Protein AF-0000000072196851 (afdb_homodimer)

Solvent-accessible surface area (backbone atoms only — not comparable to full-atom values): 18616 Å² total; per-residue (Å²): 142,87,84,80,81,80,80,83,77,75,79,61,78,60,56,82,57,86,82,54,47,74,48,46,49,22,52,50,46,26,54,49,23,49,48,42,28,51,41,23,49,40,49,24,48,33,30,44,31,35,67,38,74,42,68,82,49,49,55,65,38,51,53,49,55,52,54,32,42,50,88,73,43,68,34,36,67,69,56,53,28,57,75,58,59,47,88,60,58,66,62,52,49,48,38,52,51,51,35,37,75,69,47,28,30,44,74,44,78,59,90,96,43,56,34,27,34,54,30,73,58,25,48,51,35,55,51,45,32,49,52,51,45,42,68,56,43,44,49,55,47,50,73,71,62,45,45,68,58,32,44,52,47,20,52,48,32,50,54,50,26,50,53,32,47,51,31,28,55,56,44,65,73,103,143,88,86,80,82,78,79,82,80,73,76,83,83,64,85,43,87,88,78,54,50,73,50,48,41,24,51,49,46,26,54,49,25,48,48,41,26,51,42,23,48,40,48,25,48,34,31,44,31,34,67,38,75,42,68,84,49,48,53,66,39,51,53,48,54,51,55,30,43,49,76,74,44,69,34,35,67,67,55,54,27,58,75,59,58,46,86,58,60,68,62,51,49,50,38,52,51,52,33,37,74,70,46,28,30,46,75,44,80,58,89,95,42,54,32,27,33,53,32,73,58,24,48,51,36,55,50,44,33,50,53,51,44,42,67,56,42,43,50,54,49,50,73,72,62,46,46,69,60,31,44,52,47,20,53,50,32,49,54,48,24,50,54,32,46,51,30,28,55,54,44,64,72,103

Foldseek 3Di:
DDPPPDDPDPPCVVPVPDPCPPVNVVVVVVVVVVVVVVVVVQVVQLVLLVVLPHNPAGSLLSLQLVQCPPPQDWDFLVRSCVVVVHPDSVVSVVSVVVCVVVQQKDWDDDPPTITIGGDPNVVSSVVSSVVSCCVPPVVVVVVVPCVVVVVVVVVVVVVVVVVVVVVVVVVVVD/DDPPCPDDPPPDQDPPPPPCPPVNRVVSVVVVVVVVVVVVVQVVQLVLLVVLPHNPAGSLLSLQLVQCPPPQDWDFLVRSCVVVVHPDSVVSVVSVVVCVVVQQKDWDDDPPTITIGGDPVVVSSVVSSVVSCCVPPVVVVVVVPCVVVVVVVVVVVVVVVVVVVVVVVVVVVD

Sequence (348 aa):
MSDNNENKHRMPIVSSSHLASKEGTSLSEFEYALTMMNNAFHRWMQSCSTTSGMPELSPLDIMVVHNIYHRNRPKRISDVAFTLNIDDLHTVSYSVRKLVKLKLVDGTRQGKDTFYNVTEIGEKFCNEYKEVREQVLVDVIKRVGMDEQLSDIATMMRTLSGFYDQASRAVRSLMSDNNENKHRMPIVSSSHLASKEGTSLSEFEYALTMMNNAFHRWMQSCSTTSGMPELSPLDIMVVHNIYHRNRPKRISDVAFTLNIDDLHTVSYSVRKLVKLKLVDGTRQGKDTFYNVTEIGEKFCNEYKEVREQVLVDVIKRVGMDEQLSDIATMMRTLSGFYDQASRAVRSL

Secondary structure (DSSP, 8-state):
------------S--S-SSS-HHHHHHHHHHHHHHHHHHHHHHHHHHHHHHTT-TT--HHHHHHHHHHHGGG--B-HHHHHHHTT---HHHHHHHHHHHHHTTSEEEEEETTEEEEEE-HHHHHHHHHHHHHHIIIIIHHHHHHT-HHHHHHHHHHHHHHHHHHHHHHHHHHT-/------------S---TTSS-HHHHHHHHHHHHHHHHHHHHHHHHHHHHHHTT-TT--HHHHHHHHHHHGGG--B-HHHHHHHTT---HHHHHHHHHHHHHTTSEEEEEETTEEEEEE-HHHHHHHHHHHHHHIIIIIHHHHHHT-HHHHHHHHHHHHHHHHHHHHHHHHHHT-

Nearest PDB structures (foldseek):
  3fm5-assembly3_B  TM=7.116E-01  e=1.750E-04  Rhodococcus jostii RHA1
  3m8e-assembly1_A  TM=8.774E-01  e=3.171E-03  Bacillus thuringiensis serovar israelensis
  2l01-assembly1_B  TM=7.638E-01  e=1.186E-01  Phocaeicola vulgatus ATCC 8482
  7zs9-assembly1_2  TM=7.047E-01  e=1.051E-01  Saccharomyces cerevisiae
  5oqj-assembly1_2  TM=4.996E-01  e=9.892E-02  Saccharomyces cerevisiae S288C

Radius of gyration: 22.03 Å; Cα contacts (8 Å, |Δi|>4): 434; chains: 2; bounding box: 63×61×65 Å

InterPro domains:
  IPR000835 MarR-type HTH domain [PF13463] (57-122)
  IPR014601 Transcriptional regulator with MarR-type HTH domain [PIRSF036158] (3-173)
  IPR036388 Winged helix-like DNA-binding domain superfamily [G3DSA:1.10.10.10] (8-170)
  IPR036390 Winged helix DNA-binding domain superfamily [SSF46785] (29-160)

pLDDT: mean 86.44, std 21.51, range [22.92, 98.75]

Structure (mmCIF, N/CA/C/O backbone):
data_AF-0000000072196851-model_v1
#
loop_
_entity.id
_entity.type
_entity.pdbx_description
1 polymer 'Transcriptional regulator'
#
loop_
_atom_site.group_PDB
_atom_site.id
_atom_site.type_symbol
_atom_site.label_atom_id
_atom_site.label_alt_id
_atom_site.label_comp_id
_atom_site.label_asym_id
_atom_site.label_entity_id
_atom_site.label_seq_id
_atom_site.pdbx_PDB_ins_code
_atom_site.Cartn_x
_atom_site.Cartn_y
_atom_site.Cartn_z
_atom_site.occupancy
_atom_site.B_iso_or_equiv
_atom_site.auth_seq_id
_atom_site.auth_comp_id
_atom_site.auth_asym_id
_atom_site.auth_atom_id
_atom_site.pdbx_PDB_model_num
ATOM 1 N N . MET A 1 1 ? 12.047 32.062 -40.5 1 27.02 1 MET A N 1
ATOM 2 C CA . MET A 1 1 ? 10.766 31.688 -39.906 1 27.02 1 MET A CA 1
ATOM 3 C C . MET A 1 1 ? 10.961 30.828 -38.656 1 27.02 1 MET A C 1
ATOM 5 O O . MET A 1 1 ? 11.516 29.719 -38.75 1 27.02 1 MET A O 1
ATOM 9 N N . SER A 1 2 ? 11.031 31.406 -37.25 1 29.94 2 SER A N 1
ATOM 10 C CA . SER A 1 2 ? 11.664 31.281 -35.938 1 29.94 2 SER A CA 1
ATOM 11 C C . SER A 1 2 ? 10.859 30.359 -35.031 1 29.94 2 SER A C 1
ATOM 13 O O . SER A 1 2 ? 9.742 30.703 -34.625 1 29.94 2 SER A O 1
ATOM 15 N N . ASP A 1 3 ? 10.75 28.984 -35.219 1 29.19 3 ASP A N 1
ATOM 16 C CA . ASP A 1 3 ? 9.922 27.953 -34.562 1 29.19 3 ASP A CA 1
ATOM 17 C C . ASP A 1 3 ? 10.125 27.938 -33.062 1 29.19 3 ASP A C 1
ATOM 19 O O . ASP A 1 3 ? 11.227 27.703 -32.562 1 29.19 3 ASP A O 1
ATOM 23 N N . ASN A 1 4 ? 9.164 28.578 -32.156 1 25.08 4 ASN A N 1
ATOM 24 C CA . ASN A 1 4 ? 8.945 28.922 -30.75 1 25.08 4 ASN A CA 1
ATOM 25 C C . ASN A 1 4 ? 8.633 27.672 -29.922 1 25.08 4 ASN A C 1
ATOM 27 O O . ASN A 1 4 ? 7.516 27.156 -29.984 1 25.08 4 ASN A O 1
ATOM 31 N N . ASN A 1 5 ? 9.516 26.672 -29.797 1 27.91 5 ASN A N 1
ATOM 32 C CA . ASN A 1 5 ? 9.367 25.422 -29.062 1 27.91 5 ASN A CA 1
ATOM 33 C C . ASN A 1 5 ? 8.945 25.672 -27.609 1 27.91 5 ASN A C 1
ATOM 35 O O . ASN A 1 5 ? 9.719 26.219 -26.828 1 27.91 5 ASN A O 1
ATOM 39 N N . GLU A 1 6 ? 7.598 25.766 -27.266 1 23.94 6 GLU A N 1
ATOM 40 C CA . GLU A 1 6 ? 6.867 25.984 -26.031 1 23.94 6 GLU A CA 1
ATOM 41 C C . GLU A 1 6 ? 7.312 25 -24.953 1 23.94 6 GLU A C 1
ATOM 43 O O . GLU A 1 6 ? 7.523 23.812 -25.234 1 23.94 6 GLU A O 1
ATOM 48 N N . ASN A 1 7 ? 7.848 25.516 -23.844 1 23.67 7 ASN A N 1
ATOM 49 C CA . ASN A 1 7 ? 8.273 25.188 -22.484 1 23.67 7 ASN A CA 1
ATOM 50 C C . ASN A 1 7 ? 7.195 24.422 -21.719 1 23.67 7 ASN A C 1
ATOM 52 O O . ASN A 1 7 ? 6.152 24.984 -21.391 1 23.67 7 ASN A O 1
ATOM 56 N N . LYS A 1 8 ? 6.969 23.078 -22.125 1 27.09 8 LYS A N 1
ATOM 57 C CA . LYS A 1 8 ? 6.109 22.109 -21.453 1 27.09 8 LYS A CA 1
ATOM 58 C C . LYS A 1 8 ? 6.195 22.266 -19.938 1 27.09 8 LYS A C 1
ATOM 60 O O . LYS A 1 8 ? 7.258 22.062 -19.344 1 27.09 8 LYS A O 1
ATOM 65 N N . HIS A 1 9 ? 5.363 23.109 -19.281 1 22.92 9 HIS A N 1
ATOM 66 C CA . HIS A 1 9 ? 5.086 23.484 -17.906 1 22.92 9 HIS A CA 1
ATOM 67 C C . HIS A 1 9 ? 4.918 22.266 -17.016 1 22.92 9 HIS A C 1
ATOM 69 O O . HIS A 1 9 ? 4.199 21.328 -17.375 1 22.92 9 HIS A O 1
ATOM 75 N N . ARG A 1 10 ? 5.898 21.859 -16.219 1 28.14 10 ARG A N 1
ATOM 76 C CA . ARG A 1 10 ? 6.176 21.047 -15.039 1 28.14 10 ARG A CA 1
ATOM 77 C C . ARG A 1 10 ? 5.047 21.172 -14.016 1 28.14 10 ARG A C 1
ATOM 79 O O . ARG A 1 10 ? 4.781 22.25 -13.5 1 28.14 10 ARG A O 1
ATOM 86 N N . MET A 1 11 ? 3.965 20.578 -14.297 1 26.23 11 MET A N 1
ATOM 87 C CA . MET A 1 11 ? 2.889 20.719 -13.32 1 26.23 11 MET A CA 1
ATOM 88 C C . MET A 1 11 ? 3.363 20.328 -11.922 1 26.23 11 MET A C 1
ATOM 90 O O . MET A 1 11 ? 3.775 19.203 -11.695 1 26.23 11 MET A O 1
ATOM 94 N N . PRO A 1 12 ? 3.945 21.344 -11.125 1 29.34 12 PRO A N 1
ATOM 95 C CA . PRO A 1 12 ? 4.34 21.188 -9.719 1 29.34 12 PRO A CA 1
ATOM 96 C C . PRO A 1 12 ? 3.195 20.703 -8.836 1 29.34 12 PRO A C 1
ATOM 98 O O . PRO A 1 12 ? 2.156 21.359 -8.742 1 29.34 12 PRO A O 1
ATOM 101 N N . ILE A 1 13 ? 2.684 19.656 -9.023 1 29.58 13 ILE A N 1
ATOM 102 C CA . ILE A 1 13 ? 1.575 19.422 -8.102 1 29.58 13 ILE A CA 1
ATOM 103 C C . ILE A 1 13 ? 1.988 19.812 -6.688 1 29.58 13 ILE A C 1
ATOM 105 O O . ILE A 1 13 ? 1.211 19.656 -5.742 1 29.58 13 ILE A O 1
ATOM 109 N N . VAL A 1 14 ? 3.336 19.984 -6.438 1 33.56 14 VAL A N 1
ATOM 110 C CA . VAL A 1 14 ? 3.576 20.359 -5.051 1 33.56 14 VAL A CA 1
ATOM 111 C C . VAL A 1 14 ? 2.861 21.688 -4.742 1 33.56 14 VAL A C 1
ATOM 113 O O . VAL A 1 14 ? 3.506 22.703 -4.52 1 33.56 14 VAL A O 1
ATOM 116 N N . SER A 1 15 ? 1.851 22.219 -5.383 1 29.23 15 SER A N 1
ATOM 117 C CA . SER A 1 15 ? 1.903 23.672 -5.438 1 29.23 15 SER A CA 1
ATOM 118 C C . SER A 1 15 ? 2.012 24.281 -4.043 1 29.23 15 SER A C 1
ATOM 120 O O . SER A 1 15 ? 1.902 25.5 -3.875 1 29.23 15 SER A O 1
ATOM 122 N N . SER A 1 16 ? 1.328 23.859 -2.998 1 30.77 16 SER A N 1
ATOM 123 C CA . SER A 1 16 ? 1.693 24.703 -1.868 1 30.77 16 SER A CA 1
ATOM 124 C C . SER A 1 16 ? 3.203 24.734 -1.659 1 30.77 16 SER A C 1
ATOM 126 O O . SER A 1 16 ? 3.799 23.719 -1.29 1 30.77 16 SER A O 1
ATOM 128 N N . SER A 1 17 ? 4.23 25.297 -2.406 1 33.44 17 SER A N 1
ATOM 129 C CA . SER A 1 17 ? 5.586 25.688 -2.791 1 33.44 17 SER A CA 1
ATOM 130 C C . SER A 1 17 ? 6.441 26 -1.565 1 33.44 17 SER A C 1
ATOM 132 O O . SER A 1 17 ? 7.617 25.625 -1.514 1 33.44 17 SER A O 1
ATOM 134 N N . HIS A 1 18 ? 6.32 27.25 -1.003 1 35 18 HIS A N 1
ATOM 135 C CA . HIS A 1 18 ? 7.391 28.062 -0.424 1 35 18 HIS A CA 1
ATOM 136 C C . HIS A 1 18 ? 8.047 27.344 0.754 1 35 18 HIS A C 1
ATOM 138 O O . HIS A 1 18 ? 9.25 27.484 0.977 1 35 18 HIS A O 1
ATOM 144 N N . LEU A 1 19 ? 7.309 27.078 1.847 1 36.81 19 LEU A N 1
ATOM 145 C CA . LEU A 1 19 ? 7.844 26.75 3.16 1 36.81 19 LEU A CA 1
ATOM 146 C C . LEU A 1 19 ? 8.117 25.25 3.268 1 36.81 19 LEU A C 1
ATOM 148 O O . LEU A 1 19 ? 8.516 24.75 4.328 1 36.81 19 LEU A O 1
ATOM 152 N N . ALA A 1 20 ? 7.566 24.484 2.281 1 46.66 20 ALA A N 1
ATOM 153 C CA . ALA A 1 20 ? 7.957 23.094 2.518 1 46.66 20 ALA A CA 1
ATOM 154 C C . ALA A 1 20 ? 9.453 22.906 2.301 1 46.66 20 ALA A C 1
ATOM 156 O O . ALA A 1 20 ? 9.984 23.266 1.246 1 46.66 20 ALA A O 1
ATOM 157 N N . SER A 1 21 ? 10.164 22.75 3.346 1 55.59 21 SER A N 1
ATOM 158 C CA . SER A 1 21 ? 11.586 22.438 3.252 1 55.59 21 SER A CA 1
ATOM 159 C C . SER A 1 21 ? 11.852 21.406 2.162 1 55.59 21 SER A C 1
ATOM 161 O O . SER A 1 21 ? 10.961 20.625 1.805 1 55.59 21 SER A O 1
ATOM 163 N N . LYS A 1 22 ? 12.867 21.672 1.198 1 58.59 22 LYS A N 1
ATOM 164 C CA . LYS A 1 22 ? 13.352 20.719 0.196 1 58.59 22 LYS A CA 1
ATOM 165 C C . LYS A 1 22 ? 13.156 19.281 0.66 1 58.59 22 LYS A C 1
ATOM 167 O O . LYS A 1 22 ? 12.75 18.422 -0.124 1 58.59 22 LYS A O 1
ATOM 172 N N . GLU A 1 23 ? 13.359 19.141 1.935 1 58.56 23 GLU A N 1
ATOM 173 C CA . GLU A 1 23 ? 13.273 17.797 2.504 1 58.56 23 GLU A CA 1
ATOM 174 C C . GLU A 1 23 ? 11.82 17.344 2.604 1 58.56 23 GLU A C 1
ATOM 176 O O . GLU A 1 23 ? 11.516 16.172 2.346 1 58.56 23 GLU A O 1
ATOM 181 N N . GLY A 1 24 ? 11.039 18.281 2.857 1 71.56 24 GLY A N 1
ATOM 182 C CA . GLY A 1 24 ? 9.617 17.984 2.863 1 71.56 24 GLY A CA 1
ATOM 183 C C . GLY A 1 24 ? 9.086 17.594 1.498 1 71.56 24 GLY A C 1
ATOM 184 O O . GLY A 1 24 ? 8.258 16.688 1.388 1 71.56 24 GLY A O 1
ATOM 185 N N . THR A 1 25 ? 9.812 18.062 0.566 1 80.38 25 THR A N 1
ATOM 186 C CA . THR A 1 25 ? 9.359 17.828 -0.8 1 80.38 25 THR A CA 1
ATOM 187 C C . THR A 1 25 ? 9.773 16.422 -1.27 1 80.38 25 THR A C 1
ATOM 189 O O . THR A 1 25 ? 8.961 15.695 -1.84 1 80.38 25 THR A O 1
ATOM 192 N N . SER A 1 26 ? 11.031 16.016 -0.914 1 90.5 26 SER A N 1
ATOM 193 C CA . SER A 1 26 ? 11.508 14.711 -1.346 1 90.5 26 SER A CA 1
ATOM 194 C C . SER A 1 26 ? 10.742 13.586 -0.648 1 90.5 26 SER A C 1
ATOM 196 O O . SER A 1 26 ? 10.445 12.555 -1.259 1 90.5 26 SER A O 1
ATOM 198 N N . LEU A 1 27 ? 10.406 13.828 0.606 1 93.5 27 LEU A N 1
ATOM 199 C CA . LEU A 1 27 ? 9.656 12.836 1.355 1 93.5 27 LEU A CA 1
ATOM 200 C C . LEU A 1 27 ? 8.234 12.695 0.807 1 93.5 27 LEU A C 1
ATOM 202 O O . LEU A 1 27 ? 7.727 11.586 0.665 1 93.5 27 LEU A O 1
ATOM 206 N N . SER A 1 28 ? 7.648 13.812 0.454 1 92.69 28 SER A N 1
ATOM 207 C CA . SER A 1 28 ? 6.312 13.781 -0.136 1 92.69 28 SER A CA 1
ATOM 208 C C . SER A 1 28 ? 6.32 13.078 -1.486 1 92.69 28 SER A C 1
ATOM 210 O O . SER A 1 28 ? 5.391 12.328 -1.806 1 92.69 28 SER A O 1
ATOM 212 N N . GLU A 1 29 ? 7.332 13.32 -2.24 1 92.81 29 GLU A N 1
ATOM 213 C CA . GLU A 1 29 ? 7.477 12.641 -3.525 1 92.81 29 GLU A CA 1
ATOM 214 C C . GLU A 1 29 ? 7.602 11.133 -3.342 1 92.81 29 GLU A C 1
ATOM 216 O O . GLU A 1 29 ? 7.008 10.359 -4.094 1 92.81 29 GLU A O 1
ATOM 221 N N . PHE A 1 30 ? 8.352 10.766 -2.41 1 95.81 30 PHE A N 1
ATOM 222 C CA . PHE A 1 30 ? 8.523 9.359 -2.088 1 95.81 30 PHE A CA 1
ATOM 223 C C . PHE A 1 30 ? 7.199 8.727 -1.673 1 95.81 30 PHE A C 1
ATOM 225 O O . PHE A 1 30 ? 6.84 7.648 -2.15 1 95.81 30 PHE A O 1
ATOM 232 N N . GLU A 1 31 ? 6.469 9.43 -0.787 1 96.19 31 GLU A N 1
ATOM 233 C CA . GLU A 1 31 ? 5.199 8.914 -0.291 1 96.19 31 GLU A CA 1
ATOM 234 C C . GLU A 1 31 ? 4.18 8.781 -1.418 1 96.19 31 GLU A C 1
ATOM 236 O O . GLU A 1 31 ? 3.41 7.82 -1.457 1 96.19 31 GLU A O 1
ATOM 241 N N . TYR A 1 32 ? 4.254 9.68 -2.297 1 93.44 32 TYR A N 1
ATOM 242 C CA . TYR A 1 32 ? 3.371 9.617 -3.457 1 93.44 32 TYR A CA 1
ATOM 243 C C . TYR A 1 32 ? 3.729 8.438 -4.355 1 93.44 32 TYR A C 1
ATOM 245 O O . TYR A 1 32 ? 2.852 7.676 -4.762 1 93.44 32 TYR A O 1
ATOM 253 N N . ALA A 1 33 ? 4.988 8.312 -4.66 1 95.44 33 ALA A N 1
ATOM 254 C CA . ALA A 1 33 ? 5.457 7.203 -5.484 1 95.44 33 ALA A CA 1
ATOM 255 C C . ALA A 1 33 ? 5.137 5.863 -4.828 1 95.44 33 ALA A C 1
ATOM 257 O O . ALA A 1 33 ? 4.793 4.895 -5.512 1 95.44 33 ALA A O 1
ATOM 258 N N . LEU A 1 34 ? 5.258 5.828 -3.51 1 96.94 34 LEU A N 1
ATOM 259 C CA . LEU A 1 34 ? 4.934 4.625 -2.746 1 96.94 34 LEU A CA 1
ATOM 260 C C . LEU A 1 34 ? 3.477 4.227 -2.957 1 96.94 34 LEU A C 1
ATOM 262 O O . LEU A 1 34 ? 3.18 3.055 -3.203 1 96.94 34 LEU A O 1
ATOM 266 N N . THR A 1 35 ? 2.623 5.164 -2.908 1 95.19 35 THR A N 1
ATOM 267 C CA . THR A 1 35 ? 1.195 4.918 -3.078 1 95.19 35 THR A CA 1
ATOM 268 C C . THR A 1 35 ? 0.898 4.422 -4.492 1 95.19 35 THR A C 1
ATOM 270 O O . THR A 1 35 ? 0.171 3.443 -4.672 1 95.19 35 THR A O 1
ATOM 273 N N . MET A 1 36 ? 1.481 5.105 -5.445 1 93.94 36 MET A N 1
ATOM 274 C CA . MET A 1 36 ? 1.268 4.723 -6.836 1 93.94 36 MET A CA 1
ATOM 275 C C . MET A 1 36 ? 1.792 3.316 -7.102 1 93.94 36 MET A C 1
ATOM 277 O O . MET A 1 36 ? 1.125 2.514 -7.758 1 93.94 36 MET A O 1
ATOM 281 N N . MET A 1 37 ? 2.959 3.076 -6.645 1 96.56 37 MET A N 1
ATOM 282 C CA . MET A 1 37 ? 3.582 1.769 -6.824 1 96.56 37 MET A CA 1
ATOM 283 C C . MET A 1 37 ? 2.76 0.676 -6.152 1 96.56 37 MET A C 1
ATOM 285 O O . MET A 1 37 ? 2.559 -0.397 -6.723 1 96.56 37 MET A O 1
ATOM 289 N N . ASN A 1 38 ? 2.363 0.96 -4.934 1 96.56 38 ASN A N 1
ATOM 290 C CA . ASN A 1 38 ? 1.549 -0.01 -4.207 1 96.56 38 ASN A CA 1
ATOM 291 C C . ASN A 1 38 ? 0.248 -0.312 -4.945 1 96.56 38 ASN A C 1
ATOM 293 O O . ASN A 1 38 ? -0.178 -1.467 -5.016 1 96.56 38 ASN A O 1
ATOM 297 N N . ASN A 1 39 ? -0.408 0.723 -5.461 1 93.94 39 ASN A N 1
ATOM 298 C CA . ASN A 1 39 ? -1.644 0.524 -6.215 1 93.94 39 ASN A CA 1
ATOM 299 C C . ASN A 1 39 ? -1.405 -0.299 -7.477 1 93.94 39 ASN A C 1
ATOM 301 O O . ASN A 1 39 ? -2.197 -1.186 -7.801 1 93.94 39 ASN A O 1
ATOM 305 N N . ALA A 1 40 ? -0.351 -0.01 -8.203 1 95.44 40 ALA A N 1
ATOM 306 C CA . ALA A 1 40 ? -0 -0.788 -9.383 1 95.44 40 ALA A CA 1
ATOM 307 C C . ALA A 1 40 ? 0.281 -2.244 -9.023 1 95.44 40 ALA A C 1
ATOM 309 O O . ALA A 1 40 ? -0.147 -3.16 -9.727 1 95.44 40 ALA A O 1
ATOM 310 N N . PHE A 1 41 ? 1 -2.48 -7.934 1 97.12 41 PHE A N 1
ATOM 311 C CA . PHE A 1 41 ? 1.324 -3.818 -7.449 1 97.12 41 PHE A CA 1
ATOM 312 C C . PHE A 1 41 ? 0.057 -4.594 -7.109 1 97.12 41 PHE A C 1
ATOM 314 O O . PHE A 1 41 ? -0.078 -5.762 -7.473 1 97.12 41 PHE A O 1
ATOM 321 N N . HIS A 1 42 ? -0.88 -3.943 -6.492 1 96.5 42 HIS A N 1
ATOM 322 C CA . HIS A 1 42 ? -2.135 -4.586 -6.117 1 96.5 42 HIS A CA 1
ATOM 323 C C . HIS A 1 42 ? -2.961 -4.941 -7.348 1 96.5 42 HIS A C 1
ATOM 325 O O . HIS A 1 42 ? -3.543 -6.027 -7.418 1 96.5 42 HIS A O 1
ATOM 331 N N . ARG A 1 43 ? -2.963 -4.051 -8.328 1 94.31 43 ARG A N 1
ATOM 332 C CA . ARG A 1 43 ? -3.652 -4.348 -9.578 1 94.31 43 ARG A CA 1
ATOM 333 C C . ARG A 1 43 ? -3.027 -5.555 -10.273 1 94.31 43 ARG A C 1
ATOM 335 O O . ARG A 1 43 ? -3.74 -6.426 -10.773 1 94.31 43 ARG A O 1
ATOM 342 N N . TRP A 1 44 ? -1.735 -5.547 -10.25 1 96.75 44 TRP A N 1
ATOM 343 C CA . TRP A 1 44 ? -1.019 -6.676 -10.836 1 96.75 44 TRP A CA 1
ATOM 344 C C . TRP A 1 44 ? -1.383 -7.98 -10.133 1 96.75 44 TRP A C 1
ATOM 346 O O . TRP A 1 44 ? -1.705 -8.977 -10.789 1 96.75 44 TRP A O 1
ATOM 356 N N . MET A 1 45 ? -1.377 -7.938 -8.82 1 97.56 45 MET A N 1
ATOM 357 C CA . MET A 1 45 ? -1.674 -9.148 -8.055 1 97.56 45 MET A CA 1
ATOM 358 C C . MET A 1 45 ? -3.062 -9.68 -8.391 1 97.56 45 MET A C 1
ATOM 360 O O . MET A 1 45 ? -3.246 -10.883 -8.562 1 97.56 45 MET A O 1
ATOM 364 N N . GLN A 1 46 ? -3.951 -8.797 -8.484 1 96.5 46 GLN A N 1
ATOM 365 C CA . GLN A 1 46 ? -5.32 -9.211 -8.773 1 96.5 46 GLN A CA 1
ATOM 366 C C . GLN A 1 46 ? -5.449 -9.75 -10.195 1 96.5 46 GLN A C 1
ATOM 368 O O . GLN A 1 46 ? -6.121 -10.758 -10.422 1 96.5 46 GLN A O 1
ATOM 373 N N . SER A 1 47 ? -4.82 -9.102 -11.141 1 97 47 SER A N 1
ATOM 374 C CA . SER A 1 47 ? -4.84 -9.578 -12.516 1 97 47 SER A CA 1
ATOM 375 C C . SER A 1 47 ? -4.191 -10.953 -12.633 1 97 47 SER A C 1
ATOM 377 O O . SER A 1 47 ? -4.707 -11.828 -13.336 1 97 47 SER A O 1
ATOM 379 N N . CYS A 1 48 ? -3.088 -11.148 -11.953 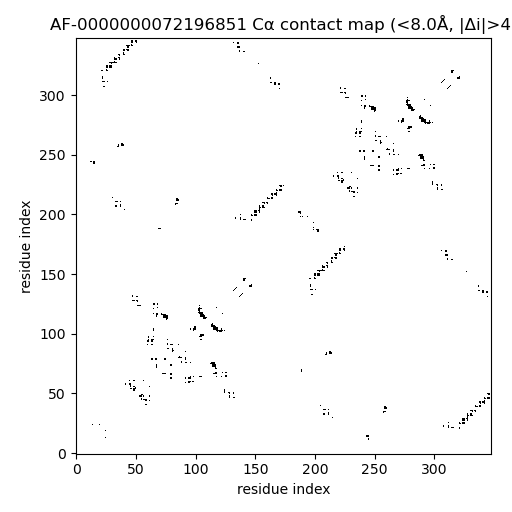1 97.5 48 CYS A N 1
ATOM 380 C CA . CYS A 1 48 ? -2.396 -12.43 -11.938 1 97.5 48 CYS A CA 1
ATOM 381 C C . CYS A 1 48 ? -3.258 -13.508 -11.289 1 97.5 48 CYS A C 1
ATOM 383 O O . CYS A 1 48 ? -3.324 -14.633 -11.781 1 97.5 48 CYS A O 1
ATOM 385 N N . SER A 1 49 ? -3.936 -13.156 -10.211 1 97.88 49 SER A N 1
ATOM 386 C CA . SER A 1 49 ? -4.828 -14.086 -9.523 1 97.88 49 SER A CA 1
ATOM 387 C C . SER A 1 49 ? -5.98 -14.516 -10.43 1 97.88 49 SER A C 1
ATOM 389 O O . SER A 1 49 ? -6.316 -15.695 -10.492 1 97.88 49 SER A O 1
ATOM 391 N N . THR A 1 50 ? -6.547 -13.57 -11.117 1 97.06 50 THR A N 1
ATOM 392 C CA . THR A 1 50 ? -7.641 -13.859 -12.039 1 97.06 50 THR A CA 1
ATOM 393 C C . THR A 1 50 ? -7.191 -14.828 -13.125 1 97.06 50 THR A C 1
ATOM 395 O O . THR A 1 50 ? -7.875 -15.812 -13.414 1 97.06 50 THR A O 1
ATOM 398 N N . THR A 1 51 ? -6.066 -14.578 -13.664 1 96.94 51 THR A N 1
ATOM 399 C CA . THR A 1 51 ? -5.523 -15.422 -14.727 1 96.94 51 THR A CA 1
ATOM 400 C C . THR A 1 51 ? -5.188 -16.812 -14.188 1 96.94 51 THR A C 1
ATOM 402 O O . THR A 1 51 ? -5.238 -17.797 -14.93 1 96.94 51 THR A O 1
ATOM 405 N N . SER A 1 52 ? -4.895 -16.875 -12.891 1 97.06 52 SER A N 1
ATOM 406 C CA . SER A 1 52 ? -4.535 -18.141 -12.258 1 97.06 52 SER A CA 1
ATOM 407 C C . SER A 1 52 ? -5.766 -18.859 -11.703 1 97.06 52 SER A C 1
ATOM 409 O O . SER A 1 52 ? -5.645 -19.812 -10.938 1 97.06 52 SER A O 1
ATOM 411 N N . GLY A 1 53 ? -6.996 -18.328 -11.977 1 96.06 53 GLY A N 1
ATOM 412 C CA . GLY A 1 53 ? -8.211 -19.078 -11.711 1 96.06 53 GLY A CA 1
ATOM 413 C C . GLY A 1 53 ? -8.945 -18.594 -10.469 1 96.06 53 GLY A C 1
ATOM 414 O O . GLY A 1 53 ? -9.93 -19.203 -10.047 1 96.06 53 GLY A O 1
ATOM 415 N N . MET A 1 54 ? -8.43 -17.5 -9.805 1 97.75 54 MET A N 1
ATOM 416 C CA . MET A 1 54 ? -9.078 -17 -8.586 1 97.75 54 MET A CA 1
ATOM 417 C C . MET A 1 54 ? -9.328 -15.508 -8.68 1 97.75 54 MET A C 1
ATOM 419 O O . MET A 1 54 ? -8.633 -14.711 -8.047 1 97.75 54 MET A O 1
ATOM 423 N N . PRO A 1 55 ? -10.391 -15.094 -9.359 1 96.56 55 PRO A N 1
ATOM 424 C CA . PRO A 1 55 ? -10.672 -13.672 -9.547 1 96.56 55 PRO A CA 1
ATOM 425 C C . PRO A 1 55 ? -11.211 -13 -8.281 1 96.56 55 PRO A C 1
ATOM 427 O O . PRO A 1 55 ? -11.219 -11.773 -8.188 1 96.56 55 PRO A O 1
ATOM 430 N N . GLU A 1 56 ? -11.594 -13.805 -7.277 1 96.31 56 GLU A N 1
ATOM 431 C CA . GLU A 1 56 ? -12.297 -13.258 -6.121 1 96.31 56 GLU A CA 1
ATOM 432 C C . GLU A 1 56 ? -11.32 -12.805 -5.039 1 96.31 56 GLU A C 1
ATOM 434 O O . GLU A 1 56 ? -11.719 -12.156 -4.07 1 96.31 56 GLU A O 1
ATOM 439 N N . LEU A 1 57 ? -10.031 -13.109 -5.211 1 98 57 LEU A N 1
ATOM 440 C CA . LEU A 1 57 ? -9.078 -12.844 -4.137 1 98 57 LEU A CA 1
ATOM 441 C C . LEU A 1 57 ? -8.625 -11.391 -4.148 1 98 57 LEU A C 1
ATOM 443 O O . LEU A 1 57 ? -8.281 -10.852 -5.203 1 98 57 LEU A O 1
ATOM 447 N N . SER A 1 58 ? -8.664 -10.75 -2.988 1 96.69 58 SER A N 1
ATOM 448 C CA . SER A 1 58 ? -8.07 -9.43 -2.807 1 96.69 58 SER A CA 1
ATOM 449 C C . SER A 1 58 ? -6.547 -9.516 -2.703 1 96.69 58 SER A C 1
ATOM 451 O O . SER A 1 58 ? -5.996 -10.602 -2.51 1 96.69 58 SER A O 1
ATOM 453 N N . PRO A 1 59 ? -5.902 -8.367 -2.828 1 96.94 59 PRO A N 1
ATOM 454 C CA . PRO A 1 59 ? -4.449 -8.367 -2.637 1 96.94 59 PRO A CA 1
ATOM 455 C C . PRO A 1 59 ? -4.035 -8.961 -1.292 1 96.94 59 PRO A C 1
ATOM 457 O O . PRO A 1 59 ? -3.068 -9.727 -1.224 1 96.94 59 PRO A O 1
ATOM 460 N N . LEU A 1 60 ? -4.773 -8.688 -0.247 1 96.44 60 LEU A N 1
ATOM 461 C CA . LEU A 1 60 ? -4.457 -9.258 1.06 1 96.44 60 LEU A CA 1
ATOM 462 C C . LEU A 1 60 ? -4.633 -10.773 1.049 1 96.44 60 LEU A C 1
ATOM 464 O O . LEU A 1 60 ? -3.785 -11.5 1.569 1 96.44 60 LEU A O 1
ATOM 468 N N . ASP A 1 61 ? -5.723 -11.258 0.453 1 98.31 61 ASP A N 1
ATOM 469 C CA . ASP A 1 61 ? -5.934 -12.695 0.346 1 98.31 61 ASP A CA 1
ATOM 470 C C . ASP A 1 61 ? -4.746 -13.375 -0.337 1 98.31 61 ASP A C 1
ATOM 472 O O . ASP A 1 61 ? -4.293 -14.43 0.099 1 98.31 61 ASP A O 1
ATOM 476 N N . ILE A 1 62 ? -4.297 -12.742 -1.385 1 98.44 62 ILE A N 1
ATOM 477 C CA . ILE A 1 62 ? -3.199 -13.281 -2.184 1 98.44 62 ILE A CA 1
ATOM 478 C C . ILE A 1 62 ? -1.924 -13.328 -1.345 1 98.44 62 ILE A C 1
ATOM 480 O O . ILE A 1 62 ? -1.215 -14.336 -1.336 1 98.44 62 ILE A O 1
ATOM 484 N N . MET A 1 63 ? -1.655 -12.266 -0.627 1 97.31 63 MET A N 1
ATOM 485 C CA . MET A 1 63 ? -0.481 -12.227 0.24 1 97.31 63 MET A CA 1
ATOM 486 C C . MET A 1 63 ? -0.576 -13.281 1.334 1 97.31 63 MET A C 1
ATOM 488 O O . MET A 1 63 ? 0.417 -13.938 1.657 1 97.31 63 MET A O 1
ATOM 492 N N . VAL A 1 64 ? -1.743 -13.516 1.879 1 97.81 64 VAL A N 1
ATOM 493 C CA . VAL A 1 64 ? -1.959 -14.43 2.992 1 97.81 64 VAL A CA 1
ATOM 494 C C . VAL A 1 64 ? -1.753 -15.867 2.523 1 97.81 64 VAL A C 1
ATOM 496 O O . VAL A 1 64 ? -1.021 -16.641 3.154 1 97.81 64 VAL A O 1
ATOM 499 N N . VAL A 1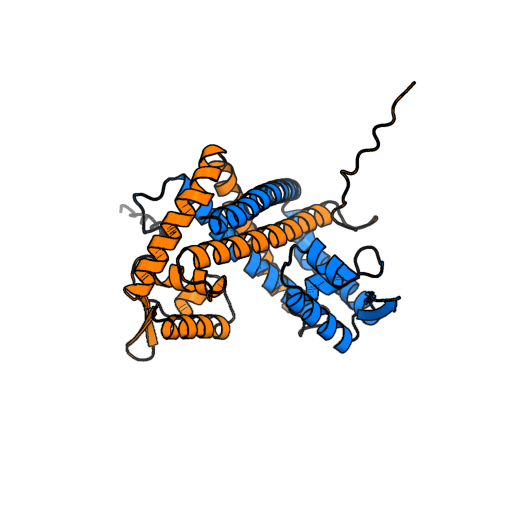 65 ? -2.355 -16.266 1.409 1 98.19 65 VAL A N 1
ATOM 500 C CA . VAL A 1 65 ? -2.244 -17.641 0.945 1 98.19 65 VAL A CA 1
ATOM 501 C C . VAL A 1 65 ? -0.791 -17.953 0.594 1 98.19 65 VAL A C 1
ATOM 503 O O . VAL A 1 65 ? -0.297 -19.047 0.88 1 98.19 65 VAL A O 1
ATOM 506 N N . HIS A 1 66 ? -0.097 -17 -0.016 1 97 66 HIS A N 1
ATOM 507 C CA . HIS A 1 66 ? 1.309 -17.203 -0.344 1 97 66 HIS A CA 1
ATOM 508 C C . HIS A 1 66 ? 2.158 -17.312 0.917 1 97 66 HIS A C 1
ATOM 510 O O . HIS A 1 66 ? 3.143 -18.062 0.944 1 97 66 HIS A O 1
ATOM 516 N N . ASN A 1 67 ? 1.816 -16.484 1.904 1 96.62 67 ASN A N 1
ATOM 517 C CA . ASN A 1 67 ? 2.535 -16.578 3.172 1 96.62 67 ASN A CA 1
ATOM 518 C C . ASN A 1 67 ? 2.338 -17.938 3.83 1 96.62 67 ASN A C 1
ATOM 520 O O . ASN A 1 67 ? 3.289 -18.531 4.348 1 96.62 67 ASN A O 1
ATOM 524 N N . ILE A 1 68 ? 1.129 -18.438 3.857 1 97.31 68 ILE A N 1
ATOM 525 C CA . ILE A 1 68 ? 0.826 -19.734 4.445 1 97.31 68 ILE A CA 1
ATOM 526 C C . ILE A 1 68 ? 1.552 -20.844 3.672 1 97.31 68 ILE A C 1
ATOM 528 O O . ILE A 1 68 ? 2.045 -21.797 4.266 1 97.31 68 ILE A O 1
ATOM 532 N N . TYR A 1 69 ? 1.586 -20.656 2.389 1 96.75 69 TYR A N 1
ATOM 533 C CA . TYR A 1 69 ? 2.227 -21.641 1.523 1 96.75 69 TYR A CA 1
ATOM 534 C C . TYR A 1 69 ? 3.74 -21.625 1.707 1 96.75 69 TYR A C 1
ATOM 536 O O . TYR A 1 69 ? 4.402 -22.641 1.536 1 96.75 69 TYR A O 1
ATOM 544 N N . HIS A 1 70 ? 4.277 -20.516 2.061 1 93.06 70 HIS A N 1
ATOM 545 C CA . HIS A 1 70 ? 5.723 -20.328 2.156 1 93.06 70 HIS A CA 1
ATOM 546 C C . HIS A 1 70 ? 6.348 -21.344 3.105 1 93.06 70 HIS A C 1
ATOM 548 O O . HIS A 1 70 ? 5.898 -21.5 4.242 1 93.06 70 HIS A O 1
ATOM 554 N N . ARG A 1 71 ? 7.352 -22.078 2.67 1 90.06 71 ARG A N 1
ATOM 555 C CA . ARG A 1 71 ? 8.133 -23.078 3.371 1 90.06 71 ARG A CA 1
ATOM 556 C C . ARG A 1 71 ? 7.273 -24.281 3.736 1 90.06 71 ARG A C 1
ATOM 558 O O . ARG A 1 71 ? 7.715 -25.172 4.48 1 90.06 71 ARG A O 1
ATOM 565 N N . ASN A 1 72 ? 6.086 -24.344 3.336 1 86.38 72 ASN A N 1
ATOM 566 C CA . ASN A 1 72 ? 5.176 -25.469 3.475 1 86.38 72 ASN A CA 1
ATOM 567 C C . ASN A 1 72 ? 5.047 -25.922 4.93 1 86.38 72 ASN A C 1
ATOM 569 O O . ASN A 1 72 ? 5.16 -27.109 5.23 1 86.38 72 ASN A O 1
ATOM 573 N N . ARG A 1 73 ? 4.98 -25.062 5.828 1 91.06 73 ARG A N 1
ATOM 574 C CA . ARG A 1 73 ? 4.727 -25.297 7.246 1 91.06 73 ARG A CA 1
ATOM 575 C C . ARG A 1 73 ? 3.432 -24.625 7.691 1 91.06 73 ARG A C 1
ATOM 577 O O . ARG A 1 73 ? 3.104 -23.531 7.227 1 91.06 73 ARG A O 1
ATOM 584 N N . PRO A 1 74 ? 2.73 -25.328 8.57 1 94.25 74 PRO A N 1
ATOM 585 C CA . PRO A 1 74 ? 1.497 -24.734 9.07 1 94.25 74 PRO A CA 1
ATOM 586 C C . PRO A 1 74 ? 1.742 -23.406 9.805 1 94.25 74 PRO A C 1
ATOM 588 O O . PRO A 1 74 ? 2.752 -23.266 10.5 1 94.25 74 PRO A O 1
ATOM 591 N N . LYS A 1 75 ? 0.876 -22.453 9.633 1 96.94 75 LYS A N 1
ATOM 592 C CA . LYS A 1 75 ? 1.022 -21.141 10.258 1 96.94 75 LYS A CA 1
ATOM 593 C C . LYS A 1 75 ? -0.243 -20.75 11.016 1 96.94 75 LYS A C 1
ATOM 595 O O . LYS A 1 75 ? -1.351 -21.109 10.609 1 96.94 75 LYS A O 1
ATOM 600 N N . ARG A 1 76 ? -0.005 -20.016 12.117 1 97.12 76 ARG A N 1
ATOM 601 C CA . ARG A 1 76 ? -1.109 -19.375 12.812 1 97.12 76 ARG A CA 1
ATOM 602 C C . ARG A 1 76 ? -1.421 -18.016 12.195 1 97.12 76 ARG A C 1
ATOM 604 O O . ARG A 1 76 ? -0.57 -17.406 11.531 1 97.12 76 ARG A O 1
ATOM 611 N N . ILE A 1 77 ? -2.654 -17.594 12.438 1 97.25 77 ILE A N 1
ATOM 612 C CA . ILE A 1 77 ? -3.07 -16.281 11.961 1 97.25 77 ILE A CA 1
ATOM 613 C C . ILE A 1 77 ? -2.121 -15.219 12.492 1 97.25 77 ILE A C 1
ATOM 615 O O . ILE A 1 77 ? -1.72 -14.312 11.758 1 97.25 77 ILE A O 1
ATOM 619 N N . SER A 1 78 ? -1.698 -15.312 13.727 1 96.56 78 SER A N 1
ATOM 620 C CA . SER A 1 78 ? -0.803 -14.336 14.344 1 96.56 78 SER A CA 1
ATOM 621 C C . SER A 1 78 ? 0.557 -14.328 13.656 1 96.56 78 SER A C 1
ATOM 623 O O . SER A 1 78 ? 1.177 -13.266 13.508 1 96.56 78 SER A O 1
ATOM 625 N N . ASP A 1 79 ? 1.04 -15.508 13.234 1 95.75 79 ASP A N 1
ATOM 626 C CA . ASP A 1 79 ? 2.303 -15.617 12.508 1 95.75 79 ASP A CA 1
ATOM 627 C C . ASP A 1 79 ? 2.227 -14.891 11.164 1 95.75 79 ASP A C 1
ATOM 629 O O . ASP A 1 79 ? 3.164 -14.188 10.781 1 95.75 79 ASP A O 1
ATOM 633 N N . VAL A 1 80 ? 1.144 -15.102 10.508 1 96.19 80 VAL A N 1
ATOM 634 C CA . VAL A 1 80 ? 0.932 -14.484 9.203 1 96.19 80 VAL A CA 1
ATOM 635 C C . VAL A 1 80 ? 0.871 -12.969 9.344 1 96.19 80 VAL A C 1
ATOM 637 O O . VAL A 1 80 ? 1.531 -12.242 8.594 1 96.19 80 VAL A O 1
ATOM 640 N N . ALA A 1 81 ? 0.092 -12.453 10.305 1 95.25 81 ALA A N 1
ATOM 641 C CA . ALA A 1 81 ? -0.036 -11.023 10.555 1 95.25 81 ALA A CA 1
ATOM 642 C C . ALA A 1 81 ? 1.319 -10.398 10.875 1 95.25 81 ALA A C 1
ATOM 644 O O . ALA A 1 81 ? 1.646 -9.32 10.375 1 95.25 81 ALA A O 1
ATOM 645 N N . PHE A 1 82 ? 2.123 -11.07 11.648 1 90.81 82 PHE A N 1
ATOM 646 C CA . PHE A 1 82 ? 3.445 -10.602 12.047 1 90.81 82 PHE A CA 1
ATOM 647 C C . PHE A 1 82 ? 4.363 -10.477 10.836 1 90.81 82 PHE A C 1
ATOM 649 O O . PHE A 1 82 ? 5.02 -9.453 10.648 1 90.81 82 PHE A O 1
ATOM 656 N N . THR A 1 83 ? 4.406 -11.508 10.016 1 91.56 83 THR A N 1
ATOM 657 C CA . THR A 1 83 ? 5.285 -11.539 8.852 1 91.56 83 THR A CA 1
ATOM 658 C C . THR A 1 83 ? 4.922 -10.43 7.867 1 91.56 83 THR A C 1
ATOM 660 O O . THR A 1 83 ? 5.797 -9.828 7.242 1 91.56 83 THR A O 1
ATOM 663 N N . LEU A 1 84 ? 3.646 -10.078 7.73 1 90.56 84 LEU A N 1
ATOM 664 C CA . LEU A 1 84 ? 3.18 -9.078 6.777 1 90.56 84 LEU A CA 1
ATOM 665 C C . LEU A 1 84 ? 3.125 -7.695 7.422 1 90.56 84 LEU A C 1
ATOM 667 O O . LEU A 1 84 ? 2.742 -6.719 6.773 1 90.56 84 LEU A O 1
ATOM 671 N N . ASN A 1 85 ? 3.475 -7.547 8.648 1 88.75 85 ASN A N 1
ATOM 672 C CA . ASN A 1 85 ? 3.475 -6.293 9.391 1 88.75 85 ASN A CA 1
ATOM 673 C C . ASN A 1 85 ? 2.086 -5.66 9.43 1 88.75 85 ASN A C 1
ATOM 675 O O . ASN A 1 85 ? 1.939 -4.465 9.18 1 88.75 85 ASN A O 1
ATOM 679 N N . ILE A 1 86 ? 1.076 -6.574 9.703 1 90 86 ILE A N 1
ATOM 680 C CA . ILE A 1 86 ? -0.304 -6.125 9.844 1 90 86 ILE A CA 1
ATOM 681 C C . ILE A 1 86 ? -0.72 -6.188 11.312 1 90 86 ILE A C 1
ATOM 683 O O . ILE A 1 86 ? -0.663 -7.25 11.938 1 90 86 ILE A O 1
ATOM 687 N N . ASP A 1 87 ? -1.174 -5.051 11.883 1 87.06 87 ASP A N 1
ATOM 688 C CA . ASP A 1 87 ? -1.523 -4.969 13.297 1 87.06 87 ASP A CA 1
ATOM 689 C C . ASP A 1 87 ? -2.955 -5.441 13.539 1 87.06 87 ASP A C 1
ATOM 691 O O . ASP A 1 87 ? -3.283 -5.922 14.625 1 87.06 87 ASP A O 1
ATOM 695 N N . ASP A 1 88 ? -3.783 -5.363 12.555 1 90.31 88 ASP A N 1
ATOM 696 C CA . ASP A 1 88 ? -5.191 -5.715 12.703 1 90.31 88 ASP A CA 1
ATOM 697 C C . ASP A 1 88 ? -5.422 -7.195 12.422 1 90.31 88 ASP A C 1
ATOM 699 O O . ASP A 1 88 ? -5.727 -7.582 11.297 1 90.31 88 ASP A O 1
ATOM 703 N N . LEU A 1 89 ? -5.5 -8.023 13.477 1 93.69 89 LEU A N 1
ATOM 704 C CA . LEU A 1 89 ? -5.641 -9.469 13.344 1 93.69 89 LEU A CA 1
ATOM 705 C C . LEU A 1 89 ? -7 -9.836 12.758 1 93.69 89 LEU A C 1
ATOM 707 O O . LEU A 1 89 ? -7.133 -10.852 12.07 1 93.69 89 LEU A O 1
ATOM 711 N N . HIS A 1 90 ? -7.984 -9 12.969 1 95.5 90 HIS A N 1
ATOM 712 C CA . HIS A 1 90 ? -9.32 -9.273 12.461 1 95.5 90 HIS A CA 1
ATOM 713 C C . HIS A 1 90 ? -9.336 -9.312 10.938 1 95.5 90 HIS A C 1
ATOM 715 O O . HIS A 1 90 ? -10 -10.164 10.336 1 95.5 90 HIS A O 1
ATOM 721 N N . THR A 1 91 ? -8.57 -8.391 10.406 1 93.88 91 THR A N 1
ATOM 722 C CA . THR A 1 91 ? -8.5 -8.305 8.953 1 93.88 91 THR A CA 1
ATOM 723 C C . THR A 1 91 ? -7.828 -9.547 8.367 1 93.88 91 THR A C 1
ATOM 725 O O . THR A 1 91 ? -8.289 -10.094 7.367 1 93.88 91 THR A O 1
ATOM 728 N N . VAL A 1 92 ? -6.797 -10.062 9 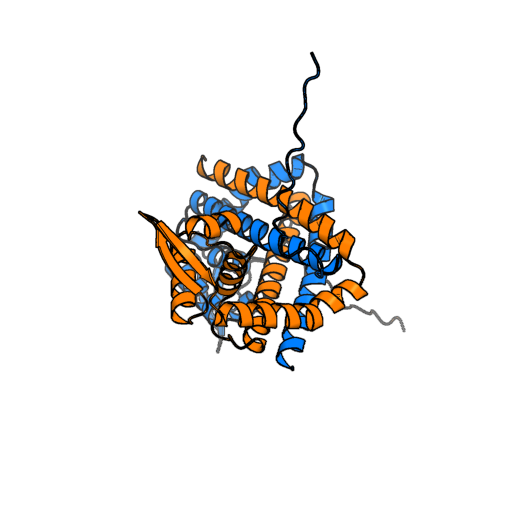1 96.94 92 VAL A N 1
ATOM 729 C CA . VAL A 1 92 ? -6.098 -11.258 8.539 1 96.94 92 VAL A CA 1
ATOM 730 C C . VAL A 1 92 ? -6.977 -12.484 8.758 1 96.94 92 VAL A C 1
ATOM 732 O O . VAL A 1 92 ? -7.043 -13.375 7.906 1 96.94 92 VAL A O 1
ATOM 735 N N . SER A 1 93 ? -7.672 -12.516 9.867 1 98.06 93 SER A N 1
ATOM 736 C CA . SER A 1 93 ? -8.57 -13.625 10.172 1 98.06 93 SER A CA 1
ATOM 737 C C . SER A 1 93 ? -9.664 -13.758 9.125 1 98.06 93 SER A C 1
ATOM 739 O O . SER A 1 93 ? -10 -14.867 8.703 1 98.06 93 SER A O 1
ATOM 741 N N . TYR A 1 94 ? -10.109 -12.633 8.719 1 97.81 94 TYR A N 1
ATOM 742 C CA . TYR A 1 94 ? -11.156 -12.633 7.703 1 97.81 94 TYR A CA 1
ATOM 743 C C . TYR A 1 94 ? -10.633 -13.195 6.387 1 97.81 94 TYR A C 1
ATOM 745 O O . TYR A 1 94 ? -11.336 -13.945 5.699 1 97.81 94 TYR A O 1
ATOM 753 N N . SER A 1 95 ? -9.492 -12.812 6.062 1 98.38 95 SER A N 1
ATOM 754 C CA . SER A 1 95 ? -8.867 -13.312 4.844 1 98.38 95 SER A CA 1
ATOM 755 C C . SER A 1 95 ? -8.672 -14.828 4.91 1 98.38 95 SER A C 1
ATOM 757 O O . SER A 1 95 ? -8.977 -15.539 3.949 1 98.38 95 SER A O 1
ATOM 759 N N . VAL A 1 96 ? -8.211 -15.312 6.043 1 98.38 96 VAL A N 1
ATOM 760 C CA . VAL A 1 96 ? -7.992 -16.75 6.207 1 98.38 96 VAL A CA 1
ATOM 761 C C . VAL A 1 96 ? -9.32 -17.484 6.086 1 98.38 96 VAL A C 1
ATOM 763 O O . VAL A 1 96 ? -9.398 -18.516 5.41 1 98.38 96 VAL A O 1
ATOM 766 N N . ARG A 1 97 ? -10.336 -16.953 6.699 1 98.12 97 ARG A N 1
ATOM 767 C CA . ARG A 1 97 ? -11.648 -17.594 6.613 1 98.12 97 ARG A CA 1
ATOM 768 C C . ARG A 1 97 ? -12.141 -17.641 5.172 1 98.12 97 ARG A C 1
ATOM 770 O O . ARG A 1 97 ? -12.734 -18.625 4.746 1 98.12 97 ARG A O 1
ATOM 777 N N . LYS A 1 98 ? -11.922 -16.562 4.465 1 98.5 98 LYS A N 1
ATOM 778 C CA . LYS A 1 98 ? -12.273 -16.531 3.049 1 98.5 98 LYS A CA 1
ATOM 779 C C . LYS A 1 98 ? -11.531 -17.594 2.264 1 98.5 98 LYS A C 1
ATOM 781 O O . LYS A 1 98 ? -12.117 -18.281 1.422 1 98.5 98 LYS A O 1
ATOM 786 N N . LEU A 1 99 ? -10.258 -17.75 2.514 1 98.75 99 LEU A N 1
ATOM 787 C CA . LEU A 1 99 ? -9.43 -18.734 1.823 1 98.75 99 LEU A CA 1
ATOM 788 C C . LEU A 1 99 ? -9.875 -20.156 2.158 1 98.75 99 LEU A C 1
ATOM 790 O O . LEU A 1 99 ? -9.82 -21.047 1.306 1 98.75 99 LEU A O 1
ATOM 794 N N . VAL A 1 100 ? -10.352 -20.375 3.408 1 98.56 100 VAL A N 1
ATOM 795 C CA . VAL A 1 100 ? -10.891 -21.672 3.812 1 98.56 100 VAL A CA 1
ATOM 796 C C . VAL A 1 100 ? -12.18 -21.953 3.047 1 98.56 100 VAL A C 1
ATOM 798 O O . VAL A 1 100 ? -12.367 -23.062 2.527 1 98.56 100 VAL A O 1
ATOM 801 N N . LYS A 1 101 ? -12.977 -20.953 2.971 1 98.44 101 LYS A N 1
ATOM 802 C CA . LYS A 1 101 ? -14.242 -21.094 2.254 1 98.44 101 LYS A CA 1
ATOM 803 C C . LYS A 1 101 ? -14 -21.438 0.785 1 98.44 101 LYS A C 1
ATOM 805 O O . LYS A 1 101 ? -14.758 -22.203 0.191 1 98.44 101 LYS A O 1
ATOM 810 N N . LEU A 1 102 ? -12.922 -20.922 0.217 1 98.38 102 LEU A N 1
ATOM 811 C CA . LEU A 1 102 ? -12.586 -21.156 -1.186 1 98.38 102 LEU A CA 1
ATOM 812 C C . LEU A 1 102 ? -11.75 -22.422 -1.349 1 98.38 102 LEU A C 1
ATOM 814 O O . LEU A 1 102 ? -11.297 -22.734 -2.451 1 98.38 102 LEU A O 1
ATOM 818 N N . LYS A 1 103 ? -11.5 -23.094 -0.264 1 98.38 103 LYS A N 1
ATOM 819 C CA . LYS A 1 103 ? -10.82 -24.391 -0.215 1 98.38 103 LYS A CA 1
ATOM 820 C C . LYS A 1 103 ? -9.352 -24.25 -0.611 1 98.38 103 LYS A C 1
ATOM 822 O O . LYS A 1 103 ? -8.734 -25.219 -1.074 1 98.38 103 LYS A O 1
ATOM 827 N N . LEU A 1 104 ? -8.781 -23.047 -0.486 1 98.62 104 LEU A N 1
ATOM 828 C CA . LEU A 1 104 ? -7.367 -22.828 -0.773 1 98.62 104 LEU A CA 1
ATOM 829 C C . LEU A 1 104 ? -6.508 -23.188 0.437 1 98.62 104 LEU A C 1
ATOM 831 O O . LEU A 1 104 ? -5.34 -23.547 0.288 1 98.62 104 LEU A O 1
ATOM 835 N N . VAL A 1 105 ? -7.062 -23 1.634 1 98.44 105 VAL A N 1
ATOM 836 C CA . VAL A 1 105 ? -6.383 -23.266 2.896 1 98.44 105 VAL A CA 1
ATOM 837 C C . VAL A 1 105 ? -7.273 -24.125 3.795 1 98.44 105 VAL A C 1
ATOM 839 O O . VAL A 1 105 ? -8.492 -24.141 3.639 1 98.44 105 VAL A O 1
ATOM 842 N N . ASP A 1 106 ? -6.648 -24.875 4.617 1 98.19 106 ASP A N 1
ATOM 843 C CA . ASP A 1 106 ? -7.359 -25.672 5.609 1 98.19 106 ASP A CA 1
ATOM 844 C C . ASP A 1 106 ? -6.73 -25.516 6.996 1 98.19 106 ASP A C 1
ATOM 846 O O . ASP A 1 106 ? -5.512 -25.391 7.117 1 98.19 106 ASP A O 1
ATOM 850 N N . GLY A 1 107 ? -7.594 -25.469 7.996 1 97.5 107 GLY A N 1
ATOM 851 C CA . GLY A 1 107 ? -7.137 -25.266 9.359 1 97.5 107 GLY A CA 1
ATOM 852 C C . GLY A 1 107 ? -7.215 -26.531 10.203 1 97.5 107 GLY A C 1
ATOM 853 O O . GLY A 1 107 ? -8.148 -27.328 10.062 1 97.5 107 GLY A O 1
ATOM 854 N N . THR A 1 108 ? -6.242 -26.75 11.016 1 96.25 108 THR A N 1
ATOM 855 C CA . THR A 1 108 ? -6.227 -27.828 11.984 1 96.25 108 THR A CA 1
ATOM 856 C C . THR A 1 108 ? -5.996 -27.297 13.391 1 96.25 108 THR A C 1
ATOM 858 O O . THR A 1 108 ? -5.07 -26.516 13.625 1 96.25 108 THR A O 1
ATOM 861 N N . ARG A 1 109 ? -6.863 -27.719 14.25 1 95.38 109 ARG A N 1
ATOM 862 C CA . ARG A 1 109 ? -6.73 -27.281 15.633 1 95.38 109 ARG A CA 1
ATOM 863 C C . ARG A 1 109 ? -5.648 -28.078 16.359 1 95.38 109 ARG A C 1
ATOM 865 O O . ARG A 1 109 ? -5.605 -29.297 16.25 1 95.38 109 ARG A O 1
ATOM 872 N N . GLN A 1 110 ? -4.715 -27.438 16.984 1 93.19 110 GLN A N 1
ATOM 873 C CA . GLN A 1 110 ? -3.686 -28.016 17.844 1 93.19 110 GLN A CA 1
ATOM 874 C C . GLN A 1 110 ? -3.633 -27.297 19.188 1 93.19 110 GLN A C 1
ATOM 876 O O . GLN A 1 110 ? -2.967 -26.266 19.328 1 93.19 110 GLN A O 1
ATOM 881 N N . GLY A 1 111 ? -4.254 -27.891 20.234 1 93.38 111 GLY A N 1
ATOM 882 C CA . GLY A 1 111 ? -4.387 -27.203 21.516 1 93.38 111 GLY A CA 1
ATOM 883 C C . GLY A 1 111 ? -5.297 -26 21.453 1 93.38 111 GLY A C 1
ATOM 884 O O . GLY A 1 111 ? -6.438 -26.094 20.984 1 93.38 111 GLY A O 1
ATOM 885 N N . LYS A 1 112 ? -4.773 -24.844 21.859 1 93.62 112 LYS A N 1
ATOM 886 C CA . LYS A 1 112 ? -5.559 -23.609 21.891 1 93.62 112 LYS A CA 1
ATOM 887 C C . LYS A 1 112 ? -5.441 -22.859 20.562 1 93.62 112 LYS A C 1
ATOM 889 O O . LYS A 1 112 ? -6.156 -21.875 20.344 1 93.62 112 LYS A O 1
ATOM 894 N N . ASP A 1 113 ? -4.535 -23.391 19.719 1 94.75 113 ASP A N 1
ATOM 895 C CA . ASP A 1 113 ? -4.266 -22.641 18.484 1 94.75 113 ASP A CA 1
ATOM 896 C C . ASP A 1 113 ? -4.77 -23.406 17.266 1 94.75 113 ASP A C 1
ATOM 898 O O . ASP A 1 113 ? -4.926 -24.625 17.312 1 94.75 113 ASP A O 1
ATOM 902 N N . THR A 1 114 ? -5.164 -22.688 16.297 1 97.19 114 THR A N 1
ATOM 903 C CA . THR A 1 114 ? -5.453 -23.25 14.984 1 97.19 114 THR A CA 1
ATOM 904 C C . THR A 1 114 ? -4.312 -22.984 14.008 1 97.19 114 THR A C 1
ATOM 906 O O . THR A 1 114 ? -3.842 -21.844 13.898 1 97.19 114 THR A O 1
ATOM 909 N N . PHE A 1 115 ? -3.822 -24.031 13.328 1 97.94 115 PHE A N 1
ATOM 910 C CA . PHE A 1 115 ? -2.775 -23.922 12.32 1 97.94 115 PHE A CA 1
ATOM 911 C C . PHE A 1 115 ? -3.346 -24.141 10.922 1 97.94 115 PHE A C 1
ATOM 913 O O . PHE A 1 115 ? -4.207 -25 10.727 1 97.94 115 PHE A O 1
ATOM 920 N N . TYR A 1 116 ? -2.834 -23.375 9.961 1 98.25 116 TYR A N 1
ATOM 921 C CA . TYR A 1 116 ? -3.389 -23.422 8.609 1 98.25 116 TYR A CA 1
ATOM 922 C C . TYR A 1 116 ? -2.332 -23.859 7.605 1 98.25 116 TYR A C 1
ATOM 924 O O . TYR A 1 116 ? -1.17 -23.469 7.699 1 98.25 116 TYR A O 1
ATOM 932 N N . ASN A 1 117 ? -2.785 -24.688 6.676 1 97.75 117 ASN A N 1
ATOM 933 C CA . ASN A 1 117 ? -1.999 -25.141 5.531 1 97.75 117 ASN A CA 1
ATOM 934 C C . ASN A 1 117 ? -2.744 -24.906 4.219 1 97.75 117 ASN A C 1
ATOM 936 O O . ASN A 1 117 ? -3.975 -24.844 4.203 1 97.75 117 ASN A O 1
ATOM 940 N N . VAL A 1 118 ? -1.935 -24.797 3.205 1 97.81 118 VAL A N 1
ATOM 941 C CA . VAL A 1 118 ? -2.576 -24.75 1.896 1 97.81 118 VAL A CA 1
ATOM 942 C C . VAL A 1 118 ? -3.076 -26.141 1.509 1 97.81 118 VAL A C 1
ATOM 944 O O . VAL A 1 118 ? -2.453 -27.156 1.852 1 97.81 118 VAL A O 1
ATOM 947 N N . THR A 1 119 ? -4.207 -26.172 0.85 1 98.06 119 THR A N 1
ATOM 948 C CA . THR A 1 119 ? -4.719 -27.406 0.271 1 98.06 119 THR A CA 1
ATOM 949 C C . THR A 1 119 ? -4.062 -27.688 -1.081 1 98.06 119 THR A C 1
ATOM 951 O O . THR A 1 119 ? -3.215 -26.906 -1.533 1 98.06 119 THR A O 1
ATOM 954 N N . GLU A 1 120 ? -4.473 -28.812 -1.689 1 97.75 120 GLU A N 1
ATOM 955 C CA . GLU A 1 120 ? -4.016 -29.094 -3.047 1 97.75 120 GLU A CA 1
ATOM 956 C C . GLU A 1 120 ? -4.473 -28.016 -4.016 1 97.75 120 GLU A C 1
ATOM 958 O O . GLU A 1 120 ? -3.727 -27.625 -4.922 1 97.75 120 GLU A O 1
ATOM 963 N N . ILE A 1 121 ? -5.656 -27.547 -3.791 1 98.12 121 ILE A N 1
ATOM 964 C CA . ILE A 1 121 ? -6.215 -26.469 -4.617 1 98.12 121 ILE A CA 1
ATOM 965 C C . ILE A 1 121 ? -5.398 -25.203 -4.426 1 98.12 121 ILE A C 1
ATOM 967 O O . ILE A 1 121 ? -5.066 -24.516 -5.398 1 98.12 121 ILE A O 1
ATOM 971 N N . GLY A 1 122 ? -5.062 -24.906 -3.158 1 98.19 122 GLY A N 1
ATOM 972 C CA . GLY A 1 122 ? -4.246 -23.734 -2.852 1 98.19 122 GLY A CA 1
ATOM 973 C C . GLY A 1 122 ? -2.846 -23.828 -3.432 1 98.19 122 GLY A C 1
ATOM 974 O O . GLY A 1 122 ? -2.314 -22.828 -3.932 1 98.19 122 GLY A O 1
ATOM 975 N N . GLU A 1 123 ? -2.311 -25 -3.365 1 97.69 123 GLU A N 1
ATOM 976 C CA . GLU A 1 123 ? -0.984 -25.234 -3.93 1 97.69 123 GLU A CA 1
ATOM 977 C C . GLU A 1 123 ? -0.987 -25.031 -5.441 1 97.69 123 GLU A C 1
ATOM 979 O O . GLU A 1 123 ? -0.071 -24.422 -5.996 1 97.69 123 GLU A O 1
ATOM 984 N N . LYS A 1 124 ? -1.963 -25.594 -6.078 1 97.94 124 LYS A N 1
ATOM 985 C CA . LYS A 1 124 ? -2.094 -25.422 -7.523 1 97.94 124 LYS A CA 1
ATOM 986 C C . LYS A 1 124 ? -2.215 -23.953 -7.902 1 97.94 124 LYS A C 1
ATOM 988 O O . LYS A 1 124 ? -1.566 -23.484 -8.844 1 97.94 124 LYS A O 1
ATOM 993 N N . PHE A 1 125 ? -2.994 -23.234 -7.176 1 98.19 125 PHE A N 1
ATOM 994 C CA . PHE A 1 125 ? -3.162 -21.797 -7.406 1 98.19 125 PHE A CA 1
ATOM 995 C C . PHE A 1 125 ? -1.833 -21.062 -7.266 1 98.19 125 PHE A C 1
ATOM 997 O O . PHE A 1 125 ? -1.451 -20.297 -8.141 1 98.19 125 PHE A O 1
ATOM 1004 N N . CYS A 1 126 ? -1.111 -21.328 -6.16 1 97.81 126 CYS A N 1
ATOM 1005 C CA . CYS A 1 126 ? 0.142 -20.625 -5.891 1 97.81 126 CYS A CA 1
ATOM 1006 C C . CYS A 1 126 ? 1.175 -20.938 -6.969 1 97.81 126 CYS A C 1
ATOM 1008 O O . CYS A 1 126 ? 1.924 -20.047 -7.387 1 97.81 126 CYS A O 1
ATOM 1010 N N . ASN A 1 127 ? 1.12 -22.125 -7.465 1 97.19 127 ASN A N 1
ATOM 1011 C CA . ASN A 1 127 ? 2.074 -22.516 -8.492 1 97.19 127 ASN A CA 1
ATOM 1012 C C . ASN A 1 127 ? 1.738 -21.891 -9.844 1 97.19 127 ASN A C 1
ATOM 1014 O O . ASN A 1 127 ? 2.631 -21.422 -10.555 1 97.19 127 ASN A O 1
ATOM 1018 N N . GLU A 1 128 ? 0.466 -21.922 -10.188 1 97.25 128 GLU A N 1
ATOM 1019 C CA . GLU A 1 128 ? 0.04 -21.25 -11.422 1 97.25 128 GLU A CA 1
ATOM 1020 C C . GLU A 1 128 ? 0.332 -19.766 -11.367 1 97.25 128 GLU A C 1
ATOM 1022 O O . GLU A 1 128 ? 0.794 -19.172 -12.352 1 97.25 128 GLU A O 1
ATOM 1027 N N . TYR A 1 129 ? 0.065 -19.156 -10.219 1 97.44 129 TYR A N 1
ATOM 1028 C CA . TYR A 1 129 ? 0.375 -17.75 -10 1 97.44 129 TYR A CA 1
ATOM 1029 C C . TYR A 1 129 ? 1.854 -17.469 -10.234 1 97.44 129 TYR A C 1
ATOM 1031 O O . TYR A 1 129 ? 2.209 -16.516 -10.922 1 97.44 129 TYR A O 1
ATOM 1039 N N . LYS A 1 130 ? 2.676 -18.281 -9.68 1 96.38 130 LYS A N 1
ATOM 1040 C CA . LYS A 1 130 ? 4.125 -18.156 -9.812 1 96.38 130 LYS A CA 1
ATOM 1041 C C . LYS A 1 130 ? 4.547 -18.234 -11.281 1 96.38 130 LYS A C 1
ATOM 1043 O O . LYS A 1 130 ? 5.398 -17.453 -11.727 1 96.38 130 LYS A O 1
ATOM 1048 N N . GLU A 1 131 ? 3.986 -19.125 -12.016 1 95.56 131 GLU A N 1
ATOM 1049 C CA . GLU A 1 131 ? 4.324 -19.297 -13.422 1 95.56 131 GLU A CA 1
ATOM 1050 C C . GLU A 1 131 ? 3.947 -18.062 -14.242 1 95.56 131 GLU A C 1
ATOM 1052 O O . GLU A 1 131 ? 4.738 -17.578 -15.055 1 95.56 131 GLU A O 1
ATOM 1057 N N . VAL A 1 132 ? 2.738 -17.578 -14 1 96 132 VAL A N 1
ATOM 1058 C CA . VAL A 1 132 ? 2.268 -16.375 -14.688 1 96 132 VAL A CA 1
ATOM 1059 C C . VAL A 1 132 ? 3.162 -15.195 -14.344 1 96 132 VAL A C 1
ATOM 1061 O O . VAL A 1 132 ? 3.572 -14.438 -15.227 1 96 132 VAL A O 1
ATOM 1064 N N . ARG A 1 133 ? 3.459 -15.023 -13.039 1 96.5 133 ARG A N 1
ATOM 1065 C CA . ARG A 1 133 ? 4.324 -13.953 -12.555 1 96.5 133 ARG A CA 1
ATOM 1066 C C . ARG A 1 133 ? 5.691 -14.008 -13.234 1 96.5 133 ARG A C 1
ATOM 1068 O O . ARG A 1 133 ? 6.227 -12.977 -13.648 1 96.5 133 ARG A O 1
ATOM 1075 N N . GLU A 1 134 ? 6.273 -15.156 -13.422 1 94.19 134 GLU A N 1
ATOM 1076 C CA . GLU A 1 134 ? 7.582 -15.336 -14.047 1 94.19 134 GLU A CA 1
ATOM 1077 C C . GLU A 1 134 ? 7.551 -14.93 -15.523 1 94.19 134 GLU A C 1
ATOM 1079 O O . GLU A 1 134 ? 8.43 -14.211 -15.992 1 94.19 134 GLU A O 1
ATOM 1084 N N . GLN A 1 135 ? 6.539 -15.32 -16.188 1 93.25 135 GLN A N 1
ATOM 1085 C CA . GLN A 1 135 ? 6.453 -15.133 -17.641 1 93.25 135 GLN A CA 1
ATOM 1086 C C . GLN A 1 135 ? 6.148 -13.68 -17.984 1 93.25 135 GLN A C 1
ATOM 1088 O O . GLN A 1 135 ? 6.676 -13.141 -18.969 1 93.25 135 GLN A O 1
ATOM 1093 N N . VAL A 1 136 ? 5.348 -13.062 -17.203 1 95 136 VAL A N 1
ATOM 1094 C CA . VAL A 1 136 ? 4.773 -11.789 -17.625 1 95 136 VAL A CA 1
ATOM 1095 C C . VAL A 1 136 ? 5.52 -10.633 -16.969 1 95 136 VAL A C 1
ATOM 1097 O O . VAL A 1 136 ? 5.672 -9.562 -17.562 1 95 136 VAL A O 1
ATOM 1100 N N . LEU A 1 137 ? 6.043 -10.852 -15.734 1 94.81 137 LEU A N 1
ATOM 1101 C CA . LEU A 1 137 ? 6.617 -9.734 -14.992 1 94.81 137 LEU A CA 1
ATOM 1102 C C . LEU A 1 137 ? 8.109 -9.953 -14.758 1 94.81 137 LEU A C 1
ATOM 1104 O O . LEU A 1 137 ? 8.93 -9.117 -15.148 1 94.81 137 LEU A O 1
ATOM 1108 N N . VAL A 1 138 ? 8.508 -11.078 -14.18 1 93.44 138 VAL A N 1
ATOM 1109 C CA . VAL A 1 138 ? 9.883 -11.32 -13.758 1 93.44 138 VAL A CA 1
ATOM 1110 C C . VAL A 1 138 ? 10.812 -11.305 -14.977 1 93.44 138 VAL A C 1
ATOM 1112 O O . VAL A 1 138 ? 11.859 -10.656 -14.953 1 93.44 138 VAL A O 1
ATOM 1115 N N . ASP A 1 139 ? 10.406 -11.883 -16.047 1 90.06 139 ASP A N 1
ATOM 1116 C CA . ASP A 1 139 ? 11.227 -11.969 -17.25 1 90.06 139 ASP A CA 1
ATOM 1117 C C . ASP A 1 139 ? 11.445 -10.586 -17.859 1 90.06 139 ASP A C 1
ATOM 1119 O O . ASP A 1 139 ? 12.539 -10.289 -18.359 1 90.06 139 ASP A O 1
ATOM 1123 N N . VAL A 1 140 ? 10.391 -9.766 -17.844 1 87.94 140 VAL A N 1
ATOM 1124 C CA . VAL A 1 140 ? 10.477 -8.422 -18.391 1 87.94 140 VAL A CA 1
ATOM 1125 C C . VAL A 1 140 ? 11.461 -7.586 -17.578 1 87.94 140 VAL A C 1
ATOM 1127 O O . VAL A 1 140 ? 12.328 -6.906 -18.141 1 87.94 140 VAL A O 1
ATOM 1130 N N . ILE A 1 141 ? 11.367 -7.707 -16.25 1 90.19 141 ILE A N 1
ATOM 1131 C CA . ILE A 1 141 ? 12.219 -6.93 -15.352 1 90.19 141 ILE A CA 1
ATOM 1132 C C . ILE A 1 141 ? 13.664 -7.41 -15.469 1 90.19 141 ILE A C 1
ATOM 1134 O O . ILE A 1 141 ? 14.602 -6.605 -15.414 1 90.19 141 ILE A O 1
ATOM 1138 N N . LYS A 1 142 ? 13.891 -8.672 -15.625 1 87.56 142 LYS A N 1
ATOM 1139 C CA . LYS A 1 142 ? 15.219 -9.25 -15.812 1 87.56 142 LYS A CA 1
ATOM 1140 C C . LYS A 1 142 ? 15.883 -8.703 -17.078 1 87.56 142 LYS A C 1
ATOM 1142 O O . LYS A 1 142 ? 17.078 -8.391 -17.078 1 87.56 142 LYS A O 1
ATOM 1147 N N . ARG A 1 143 ? 15.148 -8.562 -18.109 1 89.19 143 ARG A N 1
ATOM 1148 C CA . ARG A 1 143 ? 15.672 -8.094 -19.391 1 89.19 143 ARG A CA 1
ATOM 1149 C C . ARG A 1 143 ? 16.094 -6.633 -19.297 1 89.19 143 ARG A C 1
ATOM 1151 O O . ARG A 1 143 ? 17.062 -6.219 -19.969 1 89.19 143 ARG A O 1
ATOM 1158 N N . VAL A 1 144 ? 15.391 -5.918 -18.5 1 88.5 144 VAL A N 1
ATOM 1159 C CA . VAL A 1 144 ? 15.711 -4.504 -18.328 1 88.5 144 VAL A CA 1
ATOM 1160 C C . VAL A 1 144 ? 16.953 -4.352 -17.453 1 88.5 144 VAL A C 1
ATOM 1162 O O . VAL A 1 144 ? 17.641 -3.332 -17.516 1 88.5 144 VAL A O 1
ATOM 1165 N N . GLY A 1 145 ? 17.312 -5.363 -16.609 1 86.69 145 GLY A N 1
ATOM 1166 C CA . GLY A 1 145 ? 18.516 -5.379 -15.812 1 86.69 145 GLY A CA 1
ATOM 1167 C C . GLY A 1 145 ? 18.422 -4.508 -14.57 1 86.69 145 GLY A C 1
ATOM 1168 O O . GLY A 1 145 ? 19.359 -3.791 -14.234 1 86.69 145 GLY A O 1
ATOM 1169 N N . MET A 1 146 ? 17.359 -4.566 -13.82 1 86.94 146 MET A N 1
ATOM 1170 C CA . MET A 1 146 ? 17.141 -3.672 -12.688 1 86.94 146 MET A CA 1
ATOM 1171 C C . MET A 1 146 ? 17.344 -4.402 -11.367 1 86.94 146 MET A C 1
ATOM 1173 O O . MET A 1 146 ? 16.969 -3.898 -10.305 1 86.94 146 MET A O 1
ATOM 1177 N N . ASP A 1 147 ? 17.984 -5.527 -11.336 1 86.12 147 ASP A N 1
ATOM 1178 C CA . ASP A 1 147 ? 18.094 -6.367 -10.141 1 86.12 147 ASP A CA 1
ATOM 1179 C C . ASP A 1 147 ? 18.797 -5.625 -9.016 1 86.12 147 ASP A C 1
ATOM 1181 O O . ASP A 1 147 ? 18.328 -5.613 -7.875 1 86.12 147 ASP A O 1
ATOM 1185 N N . GLU A 1 148 ? 19.906 -5.086 -9.344 1 86.81 148 GLU A N 1
ATOM 1186 C CA . GLU A 1 148 ? 20.688 -4.391 -8.32 1 86.81 148 GLU A CA 1
ATOM 1187 C C . GLU A 1 148 ? 19.922 -3.191 -7.77 1 86.81 148 GLU A C 1
ATOM 1189 O O . GLU A 1 148 ? 19.906 -2.961 -6.559 1 86.81 148 GLU A O 1
ATOM 1194 N N . GLN A 1 149 ? 19.297 -2.494 -8.617 1 90.62 149 GLN A N 1
ATOM 1195 C CA . GLN A 1 149 ? 18.516 -1.334 -8.211 1 90.62 149 GLN A CA 1
ATOM 1196 C C . GLN A 1 149 ? 17.359 -1.742 -7.297 1 90.62 149 GLN A C 1
ATOM 1198 O O . GLN A 1 149 ? 17.078 -1.066 -6.309 1 90.62 149 GLN A O 1
ATOM 1203 N N . LEU A 1 150 ? 16.766 -2.875 -7.598 1 94.12 150 LEU A N 1
ATOM 1204 C CA . LEU A 1 150 ? 15.648 -3.373 -6.805 1 94.12 150 LEU A CA 1
ATOM 1205 C C . LEU A 1 150 ? 16.094 -3.721 -5.391 1 94.12 150 LEU A C 1
ATOM 1207 O O . LEU A 1 150 ? 15.414 -3.4 -4.418 1 94.12 150 LEU A O 1
ATOM 1211 N N . SER A 1 151 ? 17.219 -4.316 -5.285 1 92.38 151 SER A N 1
ATOM 1212 C CA . SER A 1 151 ? 17.766 -4.688 -3.979 1 92.38 151 SER A CA 1
ATOM 1213 C C . SER A 1 151 ? 18.078 -3.451 -3.145 1 92.38 151 SER A C 1
ATOM 1215 O O . SER A 1 151 ? 17.812 -3.424 -1.94 1 92.38 151 SER A O 1
ATOM 1217 N N . ASP A 1 152 ? 18.609 -2.445 -3.795 1 91.69 152 ASP A N 1
ATOM 1218 C CA . ASP A 1 152 ? 18.953 -1.203 -3.107 1 91.69 152 ASP A CA 1
ATOM 1219 C C . ASP A 1 152 ? 17.688 -0.5 -2.594 1 91.69 152 ASP A C 1
ATOM 1221 O O . ASP A 1 152 ? 17.656 -0.029 -1.454 1 91.69 152 ASP A O 1
ATOM 1225 N N . ILE A 1 153 ? 16.703 -0.475 -3.42 1 94.56 153 ILE A N 1
ATOM 1226 C CA . ILE A 1 153 ? 15.461 0.184 -3.043 1 94.56 153 ILE A CA 1
ATOM 1227 C C . ILE A 1 153 ? 14.805 -0.572 -1.89 1 94.56 153 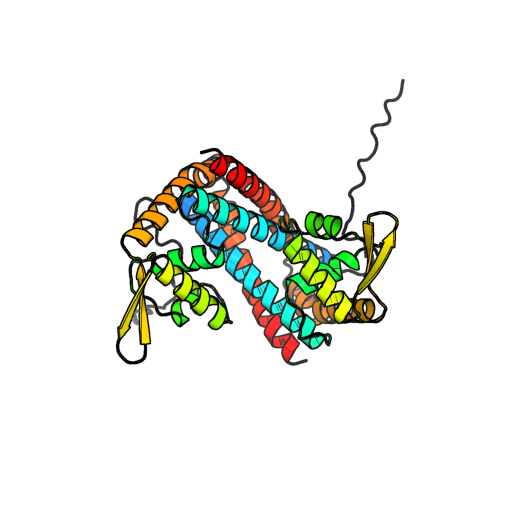ILE A C 1
ATOM 1229 O O . ILE A 1 153 ? 14.297 0.039 -0.949 1 94.56 153 ILE A O 1
ATOM 1233 N N . ALA A 1 154 ? 14.867 -1.885 -1.995 1 95.5 154 ALA A N 1
ATOM 1234 C CA . ALA A 1 154 ? 14.273 -2.705 -0.939 1 95.5 154 ALA A CA 1
ATOM 1235 C C . ALA A 1 154 ? 14.953 -2.438 0.403 1 95.5 154 ALA A C 1
ATOM 1237 O O . ALA A 1 154 ? 14.273 -2.27 1.421 1 95.5 154 ALA A O 1
ATOM 1238 N N . THR A 1 155 ? 16.234 -2.332 0.393 1 94.06 155 THR A N 1
ATOM 1239 C CA . THR A 1 155 ? 17 -2.076 1.607 1 94.06 155 THR A CA 1
ATOM 1240 C C . THR A 1 155 ? 16.656 -0.709 2.189 1 94.06 155 THR A C 1
ATOM 1242 O O . THR A 1 155 ? 16.453 -0.576 3.396 1 94.06 155 THR A O 1
ATOM 1245 N N . MET A 1 156 ? 16.562 0.214 1.361 1 93.5 156 MET A N 1
ATOM 1246 C CA . MET A 1 156 ? 16.234 1.565 1.807 1 93.5 156 MET A CA 1
ATOM 1247 C C . MET A 1 156 ? 14.812 1.629 2.357 1 93.5 156 MET A C 1
ATOM 1249 O O . MET A 1 156 ? 14.562 2.271 3.379 1 93.5 156 MET A O 1
ATOM 1253 N N . MET A 1 157 ? 13.898 0.961 1.693 1 95.38 157 MET A N 1
ATOM 1254 C CA . MET A 1 157 ? 12.516 0.941 2.154 1 95.38 157 MET A CA 1
ATOM 1255 C C . MET A 1 157 ? 12.406 0.283 3.525 1 95.38 157 MET A C 1
ATOM 1257 O O . MET A 1 157 ? 11.617 0.715 4.363 1 95.38 157 MET A O 1
ATOM 1261 N N . ARG A 1 158 ? 13.266 -0.667 3.738 1 93.62 158 ARG A N 1
ATOM 1262 C CA . ARG A 1 158 ? 13.273 -1.299 5.055 1 93.62 158 ARG A CA 1
ATOM 1263 C C . ARG A 1 158 ? 13.75 -0.324 6.125 1 93.62 158 ARG A C 1
ATOM 1265 O O . ARG A 1 158 ? 13.164 -0.253 7.211 1 93.62 158 ARG A O 1
ATOM 1272 N N . THR A 1 159 ? 14.727 0.387 5.805 1 93.19 159 THR A N 1
ATOM 1273 C CA . THR A 1 159 ? 15.227 1.401 6.727 1 93.19 159 THR A CA 1
ATOM 1274 C C . THR A 1 159 ? 14.164 2.467 6.984 1 93.19 159 THR A C 1
ATOM 1276 O O . THR A 1 159 ? 13.891 2.809 8.141 1 93.19 159 THR A O 1
ATOM 1279 N N . LEU A 1 160 ? 13.562 2.914 5.922 1 94.88 160 LEU A N 1
ATOM 1280 C CA . LEU A 1 160 ? 12.562 3.965 6.031 1 94.88 160 LEU A CA 1
ATOM 1281 C C . LEU A 1 160 ? 11.359 3.484 6.832 1 94.88 160 LEU A C 1
ATOM 1283 O O . LEU A 1 160 ? 10.766 4.254 7.594 1 94.88 160 LEU A O 1
ATOM 1287 N N . SER A 1 161 ? 10.953 2.232 6.578 1 95.25 161 SER A N 1
ATOM 1288 C CA . SER A 1 161 ? 9.82 1.692 7.328 1 95.25 161 SER A CA 1
ATOM 1289 C C . SER A 1 161 ? 10.062 1.773 8.828 1 95.25 161 SER A C 1
ATOM 1291 O O . SER A 1 161 ? 9.133 2.025 9.602 1 95.25 161 SER A O 1
ATOM 1293 N N . GLY A 1 162 ? 11.336 1.628 9.25 1 93.94 162 GLY A N 1
ATOM 1294 C CA . GLY A 1 162 ? 11.688 1.789 10.648 1 93.94 162 GLY A CA 1
ATOM 1295 C C . GLY A 1 162 ? 11.461 3.199 11.164 1 93.94 162 GLY A C 1
ATOM 1296 O O . GLY A 1 162 ? 10.93 3.389 12.258 1 93.94 162 GLY A O 1
ATOM 1297 N N . PHE A 1 163 ? 11.828 4.168 10.422 1 94.12 163 PHE A N 1
ATOM 1298 C CA . PHE A 1 163 ? 11.617 5.559 10.805 1 94.12 163 PHE A CA 1
ATOM 1299 C C . PHE A 1 163 ? 10.125 5.867 10.922 1 94.12 163 PHE A C 1
ATOM 1301 O O . PHE A 1 163 ? 9.703 6.574 11.836 1 94.12 163 PHE A O 1
ATOM 1308 N N . TYR A 1 164 ? 9.344 5.348 9.984 1 95.94 164 TYR A N 1
ATOM 1309 C CA . TYR A 1 164 ? 7.902 5.566 10.023 1 95.94 164 TYR A CA 1
ATOM 1310 C C . TYR A 1 164 ? 7.285 4.906 11.25 1 95.94 164 TYR A C 1
ATOM 1312 O O . TYR A 1 164 ? 6.41 5.484 11.898 1 95.94 164 TYR A O 1
ATOM 1320 N N . ASP A 1 165 ? 7.754 3.732 11.547 1 93.81 165 ASP A N 1
ATOM 1321 C CA . ASP A 1 165 ? 7.258 3.045 12.734 1 93.81 165 ASP A CA 1
ATOM 1322 C C . ASP A 1 165 ? 7.59 3.832 14 1 93.81 165 ASP A C 1
ATOM 1324 O O . ASP A 1 165 ? 6.75 3.969 14.891 1 93.81 165 ASP A O 1
ATOM 1328 N N . GLN A 1 166 ? 8.781 4.305 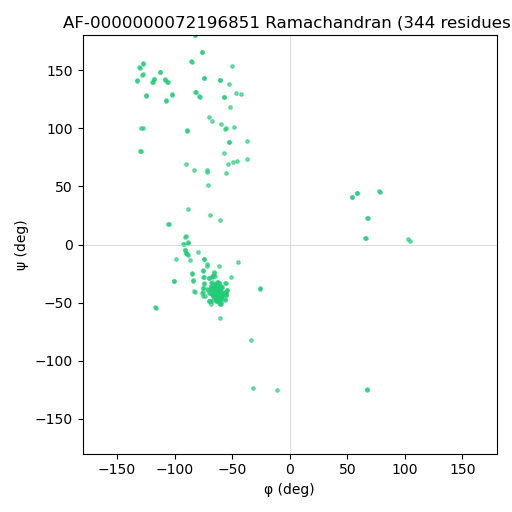14.055 1 94.19 166 GLN A N 1
ATOM 1329 C CA . GLN A 1 166 ? 9.195 5.109 15.203 1 94.19 166 GLN A CA 1
ATOM 1330 C C . GLN A 1 166 ? 8.367 6.391 15.297 1 94.19 166 GLN A C 1
ATOM 1332 O O . GLN A 1 166 ? 7.953 6.789 16.391 1 94.19 166 GLN A O 1
ATOM 1337 N N . ALA A 1 167 ? 8.164 6.988 14.18 1 95.62 167 ALA A N 1
ATOM 1338 C CA . ALA A 1 167 ? 7.375 8.219 14.148 1 95.62 167 ALA A CA 1
ATOM 1339 C C . ALA A 1 167 ? 5.945 7.961 14.617 1 95.62 167 ALA A C 1
ATOM 1341 O O . ALA A 1 167 ? 5.359 8.789 15.328 1 95.62 167 ALA A O 1
ATOM 1342 N N . SER A 1 168 ? 5.387 6.848 14.211 1 95.38 168 SER A N 1
ATOM 1343 C CA . SER A 1 168 ? 4.027 6.496 14.609 1 95.38 168 SER A CA 1
ATOM 1344 C C . SER A 1 168 ? 3.904 6.395 16.125 1 95.38 168 SER A C 1
ATOM 1346 O O . SER A 1 168 ? 2.904 6.824 16.703 1 95.38 168 SER A O 1
ATOM 1348 N N . ARG A 1 169 ? 4.918 5.922 16.719 1 92.75 169 ARG A N 1
ATOM 1349 C CA . ARG A 1 169 ? 4.918 5.793 18.172 1 92.75 169 ARG A CA 1
ATOM 1350 C C . ARG A 1 169 ? 5.137 7.145 18.844 1 92.75 169 ARG A C 1
ATOM 1352 O O . ARG A 1 169 ? 4.465 7.473 19.828 1 92.75 169 ARG A O 1
ATOM 1359 N N . ALA A 1 170 ? 6.031 7.91 18.297 1 93.31 170 ALA A N 1
ATOM 1360 C CA . ALA A 1 170 ? 6.395 9.203 18.875 1 93.31 170 ALA A CA 1
ATOM 1361 C C . ALA A 1 170 ? 5.219 10.172 18.828 1 93.31 170 ALA A C 1
ATOM 1363 O O . ALA A 1 170 ? 5 10.93 19.781 1 93.31 170 ALA A O 1
ATOM 1364 N N . VAL A 1 171 ? 4.453 10.117 17.781 1 93.94 171 VAL A N 1
ATOM 1365 C CA . VAL A 1 171 ? 3.396 11.109 17.594 1 93.94 171 VAL A CA 1
ATOM 1366 C C . VAL A 1 171 ? 2.236 10.812 18.547 1 93.94 171 VAL A C 1
ATOM 1368 O O . VAL A 1 171 ? 1.507 11.719 18.953 1 93.94 171 VAL A O 1
ATOM 1371 N N . ARG A 1 172 ? 2.053 9.602 18.906 1 87.75 172 ARG A N 1
ATOM 1372 C CA . ARG A 1 172 ? 0.982 9.203 19.812 1 87.75 172 ARG A CA 1
ATOM 1373 C C . ARG A 1 172 ? 1.275 9.664 21.234 1 87.75 172 ARG A C 1
ATOM 1375 O O . ARG A 1 172 ? 0.376 9.695 22.078 1 87.75 172 ARG A O 1
ATOM 1382 N N . SER A 1 173 ? 2.523 9.984 21.516 1 83.88 173 SER A N 1
ATOM 1383 C CA . SER A 1 173 ? 2.924 10.43 22.844 1 83.88 173 SER A CA 1
ATOM 1384 C C . SER A 1 173 ? 2.83 11.945 22.969 1 83.88 173 SER A C 1
ATOM 1386 O O . SER A 1 173 ? 3.123 12.5 24.031 1 83.88 173 SER A O 1
ATOM 1388 N N . LEU A 1 174 ? 2.516 12.602 21.891 1 78.44 174 LEU A N 1
ATOM 1389 C CA . LEU A 1 174 ? 2.361 14.047 21.953 1 78.44 174 LEU A CA 1
ATOM 1390 C C . LEU A 1 174 ? 0.992 14.43 22.516 1 78.44 174 LEU A C 1
ATOM 1392 O O . LEU A 1 174 ? 0.02 13.688 22.344 1 78.44 174 LEU A O 1
ATOM 1396 N N . MET B 1 1 ? 40.031 -21.391 24.594 1 26.72 1 MET B N 1
ATOM 1397 C CA . MET B 1 1 ? 38.625 -21.562 24.938 1 26.72 1 MET B CA 1
ATOM 1398 C C . MET B 1 1 ? 37.75 -20.625 24.109 1 26.72 1 MET B C 1
ATOM 1400 O O . MET B 1 1 ? 37.781 -19.406 24.328 1 26.72 1 MET B O 1
ATOM 1404 N N . SER B 1 2 ? 37.438 -20.984 22.688 1 29.64 2 SER B N 1
ATOM 1405 C CA . SER B 1 2 ? 37.125 -20.5 21.344 1 29.64 2 SER B CA 1
ATOM 1406 C C . SER B 1 2 ? 35.656 -20.188 21.188 1 29.64 2 SER B C 1
ATOM 1408 O O . SER B 1 2 ? 34.812 -21.094 21.094 1 29.64 2 SER B O 1
ATOM 1410 N N . ASP B 1 3 ? 34.969 -19.156 21.922 1 29.02 3 ASP B N 1
ATOM 1411 C CA . ASP B 1 3 ? 33.562 -18.797 22.078 1 29.02 3 ASP B CA 1
ATOM 1412 C C . ASP B 1 3 ? 32.938 -18.469 20.734 1 29.02 3 ASP B C 1
ATOM 1414 O O . ASP B 1 3 ? 33.344 -17.531 20.062 1 29.02 3 ASP B O 1
ATOM 1418 N N . ASN B 1 4 ? 32.031 -19.469 20.062 1 26.08 4 ASN B N 1
ATOM 1419 C CA . ASN B 1 4 ? 31.281 -19.703 18.828 1 26.08 4 ASN B CA 1
ATOM 1420 C C . ASN B 1 4 ? 30.062 -18.781 18.734 1 26.08 4 ASN B C 1
ATOM 1422 O O . ASN B 1 4 ? 29.047 -19.031 19.375 1 26.08 4 ASN B O 1
ATOM 1426 N N . ASN B 1 5 ? 30.203 -17.438 18.641 1 25.42 5 ASN B N 1
ATOM 1427 C CA . ASN B 1 5 ? 29.156 -16.422 18.562 1 25.42 5 ASN B CA 1
ATOM 1428 C C . ASN B 1 5 ? 28.219 -16.672 17.375 1 25.42 5 ASN B C 1
ATOM 1430 O O . ASN B 1 5 ? 28.578 -16.375 16.234 1 25.42 5 ASN B O 1
ATOM 1434 N N . GLU B 1 6 ? 27.172 -17.656 17.422 1 25.27 6 GLU B N 1
ATOM 1435 C CA . GLU B 1 6 ? 26.188 -18.125 16.453 1 25.27 6 GLU B CA 1
ATOM 1436 C C . GLU B 1 6 ? 25.141 -17.062 16.156 1 25.27 6 GLU B C 1
ATOM 1438 O O . GLU B 1 6 ? 24.062 -17.047 16.781 1 25.27 6 GLU B O 1
ATOM 1443 N N . ASN B 1 7 ? 25.375 -15.734 16.297 1 24.92 7 ASN B N 1
ATOM 1444 C CA . ASN B 1 7 ? 24.219 -14.844 16.25 1 24.92 7 ASN B CA 1
ATOM 1445 C C . ASN B 1 7 ? 23.344 -15.117 15.047 1 24.92 7 ASN B C 1
ATOM 1447 O O . ASN B 1 7 ? 23.828 -15.555 14 1 24.92 7 ASN B O 1
ATOM 1451 N N . LYS B 1 8 ? 21.828 -14.758 15.117 1 26.38 8 LYS B N 1
ATOM 1452 C CA . LYS B 1 8 ? 20.406 -14.852 14.82 1 26.38 8 LYS B CA 1
ATOM 1453 C C . LYS B 1 8 ? 20.078 -14.195 13.492 1 26.38 8 LYS B C 1
ATOM 1455 O O . LYS B 1 8 ? 18.906 -13.906 13.211 1 26.38 8 LYS B O 1
ATOM 1460 N N . HIS B 1 9 ? 21 -13.453 12.703 1 24.47 9 HIS B N 1
ATOM 1461 C CA . HIS B 1 9 ? 20.484 -12.43 11.797 1 24.47 9 HIS B CA 1
ATOM 1462 C C . HIS B 1 9 ? 19.562 -13.047 10.742 1 24.47 9 HIS B C 1
ATOM 1464 O O . HIS B 1 9 ? 19.016 -12.336 9.891 1 24.47 9 HIS B O 1
ATOM 1470 N N . ARG B 1 10 ? 19.453 -14.375 10.344 1 26.27 10 ARG B N 1
ATOM 1471 C CA . ARG B 1 10 ? 19.266 -14.617 8.914 1 26.27 10 ARG B CA 1
ATOM 1472 C C . ARG B 1 10 ? 17.781 -14.602 8.555 1 26.27 10 ARG B C 1
ATOM 1474 O O . ARG B 1 10 ? 17.109 -15.641 8.594 1 26.27 10 ARG B O 1
ATOM 1481 N N . MET B 1 11 ? 16.969 -13.875 9.211 1 27.17 11 MET B N 1
ATOM 1482 C CA . MET B 1 11 ? 15.648 -14.297 8.75 1 27.17 11 MET B CA 1
ATOM 1483 C C . MET B 1 11 ? 15.539 -14.164 7.234 1 27.17 11 MET B C 1
ATOM 1485 O O . MET B 1 11 ? 15.68 -13.07 6.688 1 27.17 11 MET B O 1
ATOM 1489 N N . PRO B 1 12 ? 15.703 -15.266 6.398 1 26.97 12 PRO B N 1
ATOM 1490 C CA . PRO B 1 12 ? 15.594 -15.297 4.938 1 26.97 12 PRO B CA 1
ATOM 1491 C C . PRO B 1 12 ? 14.281 -14.711 4.434 1 26.97 12 PRO B C 1
ATOM 1493 O O . PRO B 1 12 ? 13.273 -14.734 5.148 1 26.97 12 PRO B O 1
ATOM 1496 N N . ILE B 1 13 ? 14.328 -13.93 3.357 1 27.52 13 ILE B N 1
ATOM 1497 C CA . ILE B 1 13 ? 13.602 -13.469 2.178 1 27.52 13 ILE B CA 1
ATOM 1498 C C . ILE B 1 13 ? 12.688 -14.586 1.669 1 27.52 13 ILE B C 1
ATOM 1500 O O . ILE B 1 13 ? 11.5 -14.617 1.995 1 27.52 13 ILE B O 1
ATOM 1504 N N . VAL B 1 14 ? 12.93 -14.93 0.315 1 31.12 14 VAL B N 1
ATOM 1505 C CA . VAL B 1 14 ? 12.367 -15.5 -0.908 1 31.12 14 VAL B CA 1
ATOM 1506 C C . VAL B 1 14 ? 12.172 -17 -0.739 1 31.12 14 VAL B C 1
ATOM 1508 O O . VAL B 1 14 ? 13.141 -17.75 -0.59 1 31.12 14 VAL B O 1
ATOM 1511 N N . SER B 1 15 ? 11.641 -17.672 0.093 1 28.42 15 SER B N 1
ATOM 1512 C CA . SER B 1 15 ? 11.867 -19.109 -0.134 1 28.42 15 SER B CA 1
ATOM 1513 C C . SER B 1 15 ? 11.641 -19.469 -1.597 1 28.42 15 SER B C 1
ATOM 1515 O O . SER B 1 15 ? 10.5 -19.5 -2.068 1 28.42 15 SER B O 1
ATOM 1517 N N . SER B 1 16 ? 12.508 -19.078 -2.484 1 28.31 16 SER B N 1
ATOM 1518 C CA . SER B 1 16 ? 12.68 -19.828 -3.723 1 28.31 16 SER B CA 1
ATOM 1519 C C . SER B 1 16 ? 12.891 -21.312 -3.443 1 28.31 16 SER B C 1
ATOM 1521 O O . SER B 1 16 ? 13.688 -21.969 -4.121 1 28.31 16 SER B O 1
ATOM 1523 N N . SER B 1 17 ? 13.266 -22.078 -2.729 1 32.47 17 SER B N 1
ATOM 1524 C CA . SER B 1 17 ? 14.555 -22.766 -2.766 1 32.47 17 SER B CA 1
ATOM 1525 C C . SER B 1 17 ? 15.273 -22.516 -4.086 1 32.47 17 SER B C 1
ATOM 1527 O O . SER B 1 17 ? 16.422 -22.062 -4.102 1 32.47 17 SER B O 1
ATOM 1529 N N . HIS B 1 18 ? 15.859 -23.438 -5.164 1 34.16 18 HIS B N 1
ATOM 1530 C CA . HIS B 1 18 ? 16.781 -23.734 -6.258 1 34.16 18 HIS B CA 1
ATOM 1531 C C . HIS B 1 18 ? 16.438 -22.906 -7.5 1 34.16 18 HIS B C 1
ATOM 1533 O O . HIS B 1 18 ? 17.312 -22.625 -8.32 1 34.16 18 HIS B O 1
ATOM 1539 N N . LEU B 1 19 ? 15.219 -22.781 -8.117 1 36.56 19 LEU B N 1
ATOM 1540 C CA . LEU B 1 19 ? 14.852 -22.375 -9.469 1 36.56 19 LEU B CA 1
ATOM 1541 C C . LEU B 1 19 ? 14.422 -20.922 -9.508 1 36.56 19 LEU B C 1
ATOM 1543 O O . LEU B 1 19 ? 14.016 -20.406 -10.555 1 36.56 19 LEU B O 1
ATOM 1547 N N . ALA B 1 20 ? 14.195 -20.312 -8.391 1 45.94 20 ALA B N 1
ATOM 1548 C CA . ALA B 1 20 ? 13.844 -18.906 -8.609 1 45.94 20 ALA B CA 1
ATOM 1549 C C . ALA B 1 20 ? 15.055 -18.109 -9.086 1 45.94 20 ALA B C 1
ATOM 1551 O O . ALA B 1 20 ? 16.109 -18.125 -8.445 1 45.94 20 ALA B O 1
ATOM 1552 N N . SER B 1 21 ? 15.07 -17.688 -10.336 1 55.53 21 SER B N 1
ATOM 1553 C CA . SER B 1 21 ? 16.125 -16.844 -10.898 1 55.53 21 SER B CA 1
ATOM 1554 C C . SER B 1 21 ? 16.453 -15.68 -9.969 1 55.53 21 SER B C 1
ATOM 1556 O O . SER B 1 21 ? 15.625 -15.273 -9.148 1 55.53 21 SER B O 1
ATOM 1558 N N . LYS B 1 22 ? 17.797 -15.414 -9.633 1 58.69 22 LYS B N 1
ATOM 1559 C CA . LYS B 1 22 ? 18.312 -14.258 -8.898 1 58.69 22 LYS B CA 1
ATOM 1560 C C . LYS B 1 22 ? 17.375 -13.062 -9.062 1 58.69 22 LYS B C 1
ATOM 1562 O O . LYS B 1 22 ? 17.109 -12.352 -8.086 1 58.69 22 LYS B O 1
ATOM 1567 N N . GLU B 1 23 ? 16.859 -12.945 -10.258 1 58.38 23 GLU B N 1
ATOM 1568 C CA . GLU B 1 23 ? 16.016 -11.805 -10.562 1 58.38 23 GLU B CA 1
ATOM 1569 C C . GLU B 1 23 ? 14.641 -11.945 -9.906 1 58.38 23 GLU B C 1
ATOM 1571 O O . GLU B 1 23 ? 14.078 -10.969 -9.406 1 58.38 23 GLU B O 1
ATOM 1576 N N . GLY B 1 24 ? 14.266 -13.148 -9.836 1 71.75 24 GLY B N 1
ATOM 1577 C CA . GLY B 1 24 ? 13.031 -13.414 -9.125 1 71.75 24 GLY B CA 1
ATOM 1578 C C . GLY B 1 24 ? 13.125 -13.109 -7.641 1 71.75 24 GLY B C 1
ATOM 1579 O O . GLY B 1 24 ? 12.18 -12.578 -7.047 1 71.75 24 GLY B O 1
ATOM 1580 N N . THR B 1 25 ? 14.32 -13.148 -7.223 1 80.5 25 THR B N 1
ATOM 1581 C CA . THR B 1 25 ? 14.531 -12.961 -5.793 1 80.5 25 THR B CA 1
ATOM 1582 C C . THR B 1 25 ? 14.555 -11.477 -5.441 1 80.5 25 THR B C 1
ATOM 1584 O O . THR B 1 25 ? 13.906 -11.055 -4.477 1 80.5 25 THR B O 1
ATOM 1587 N N . SER B 1 26 ? 15.211 -10.648 -6.324 1 90.75 26 SER B N 1
ATOM 1588 C CA . SER B 1 26 ? 15.297 -9.219 -6.043 1 90.75 26 SER B CA 1
ATOM 1589 C C . SER B 1 26 ? 13.93 -8.555 -6.16 1 90.75 26 SER B C 1
ATOM 1591 O O . SER B 1 26 ? 13.594 -7.66 -5.379 1 90.75 26 SER B O 1
ATOM 1593 N N . LEU B 1 27 ? 13.148 -9.031 -7.113 1 93.69 27 LEU B N 1
ATOM 1594 C CA . LEU B 1 27 ? 11.812 -8.484 -7.293 1 93.69 27 LEU B CA 1
ATOM 1595 C C . LEU B 1 27 ? 10.914 -8.844 -6.117 1 93.69 27 LEU B C 1
ATOM 1597 O O . LEU B 1 27 ? 10.156 -7.996 -5.629 1 93.69 27 LEU B O 1
ATOM 1601 N N . SER B 1 28 ? 11.047 -10.047 -5.641 1 92.75 28 SER B N 1
ATOM 1602 C CA . SER B 1 28 ? 10.273 -10.477 -4.477 1 92.75 28 SER B CA 1
ATOM 1603 C C . SER B 1 28 ? 10.664 -9.68 -3.234 1 92.75 28 SER B C 1
ATOM 1605 O O . SER B 1 28 ? 9.805 -9.312 -2.43 1 92.75 28 SER B O 1
ATOM 1607 N N . GLU B 1 29 ? 11.914 -9.445 -3.088 1 93.06 29 GLU B N 1
ATOM 1608 C CA . GLU B 1 29 ? 12.398 -8.633 -1.975 1 93.06 29 GLU B CA 1
ATOM 1609 C C . GLU B 1 29 ? 11.836 -7.219 -2.043 1 93.06 29 GLU B C 1
ATOM 1611 O O . GLU B 1 29 ? 11.43 -6.652 -1.022 1 93.06 29 GLU B O 1
ATOM 1616 N N . PHE B 1 30 ? 11.828 -6.695 -3.172 1 95.94 30 PHE B N 1
ATOM 1617 C CA . PHE B 1 30 ? 11.281 -5.367 -3.393 1 95.94 30 PHE B CA 1
ATOM 1618 C C . PHE B 1 30 ? 9.797 -5.332 -3.049 1 95.94 30 PHE B C 1
ATOM 1620 O O . PHE B 1 30 ? 9.336 -4.426 -2.352 1 95.94 30 PHE B O 1
ATOM 1627 N N . GLU B 1 31 ? 9.062 -6.348 -3.537 1 96.25 31 GLU B N 1
ATOM 1628 C CA . GLU B 1 31 ? 7.621 -6.406 -3.299 1 96.25 31 GLU B CA 1
ATOM 1629 C C . GLU B 1 31 ? 7.312 -6.555 -1.812 1 96.25 31 GLU B C 1
ATOM 1631 O O . GLU B 1 31 ? 6.359 -5.957 -1.309 1 96.25 31 GLU B O 1
ATOM 1636 N N . TYR B 1 32 ? 8.133 -7.254 -1.176 1 93.56 32 TYR B N 1
ATOM 1637 C CA . TYR B 1 32 ? 7.973 -7.418 0.265 1 93.56 32 TYR B CA 1
ATOM 1638 C C . TYR B 1 32 ? 8.242 -6.105 0.994 1 93.56 32 TYR B C 1
ATOM 1640 O O . TYR B 1 32 ? 7.461 -5.695 1.853 1 93.56 32 TYR B O 1
ATOM 1648 N N . ALA B 1 33 ? 9.336 -5.477 0.669 1 95.5 33 ALA B N 1
ATOM 1649 C CA . ALA B 1 33 ? 9.68 -4.195 1.274 1 95.5 33 ALA B CA 1
ATOM 1650 C C . ALA B 1 33 ? 8.609 -3.148 0.995 1 95.5 33 ALA B C 1
ATOM 1652 O O . ALA B 1 33 ? 8.305 -2.318 1.854 1 95.5 33 ALA B O 1
ATOM 1653 N N . LEU B 1 34 ? 8.055 -3.203 -0.21 1 97 34 LEU B N 1
ATOM 1654 C CA . LEU B 1 34 ? 6.977 -2.301 -0.591 1 97 34 LEU B CA 1
ATOM 1655 C C . LEU B 1 34 ? 5.781 -2.463 0.339 1 97 34 LEU B C 1
ATOM 1657 O O . LEU B 1 34 ? 5.219 -1.474 0.814 1 97 34 LEU B O 1
ATOM 1661 N N . THR B 1 35 ? 5.441 -3.656 0.618 1 95.25 35 THR B N 1
ATOM 1662 C CA . THR B 1 35 ? 4.305 -3.953 1.483 1 95.25 35 THR B CA 1
ATOM 1663 C C . THR B 1 35 ? 4.566 -3.465 2.906 1 95.25 35 THR B C 1
ATOM 1665 O O . THR B 1 35 ? 3.711 -2.82 3.514 1 95.25 35 THR B O 1
ATOM 1668 N N . MET B 1 36 ? 5.738 -3.768 3.385 1 94 36 MET B N 1
ATOM 1669 C CA . MET B 1 36 ? 6.098 -3.354 4.734 1 94 36 MET B CA 1
ATOM 1670 C C . MET B 1 36 ? 6.109 -1.833 4.855 1 94 36 MET B C 1
ATOM 1672 O O . MET B 1 36 ? 5.598 -1.278 5.828 1 94 36 MET B O 1
ATOM 1676 N N . MET B 1 37 ? 6.715 -1.217 3.916 1 96.56 37 MET B N 1
ATOM 1677 C CA . MET B 1 37 ? 6.801 0.241 3.902 1 96.56 37 MET B CA 1
ATOM 1678 C C . MET B 1 37 ? 5.414 0.867 3.824 1 96.56 37 MET B C 1
ATOM 1680 O O . MET B 1 37 ? 5.125 1.838 4.527 1 96.56 37 MET B O 1
ATOM 1684 N N . ASN B 1 38 ? 4.621 0.323 2.924 1 96.56 38 ASN B N 1
ATOM 1685 C CA . ASN B 1 38 ? 3.262 0.834 2.787 1 96.56 38 ASN B CA 1
ATOM 1686 C C . ASN B 1 38 ? 2.477 0.697 4.086 1 96.56 38 ASN B C 1
ATOM 1688 O O . ASN B 1 38 ? 1.731 1.602 4.469 1 96.56 38 ASN B O 1
ATOM 1692 N N . ASN B 1 39 ? 2.605 -0.443 4.754 1 94.06 39 ASN B N 1
ATOM 1693 C CA . ASN B 1 39 ? 1.92 -0.651 6.023 1 94.06 39 ASN B CA 1
ATOM 1694 C C . ASN B 1 39 ? 2.408 0.325 7.09 1 94.06 39 ASN B C 1
ATOM 1696 O O . ASN B 1 39 ? 1.606 0.875 7.848 1 94.06 39 ASN B O 1
ATOM 1700 N N . ALA B 1 40 ? 3.691 0.533 7.176 1 95.44 40 ALA B N 1
ATOM 1701 C CA . ALA B 1 40 ? 4.25 1.503 8.109 1 95.44 40 ALA B CA 1
ATOM 1702 C C . ALA B 1 40 ? 3.746 2.912 7.809 1 95.44 40 ALA B C 1
ATOM 1704 O O . ALA B 1 40 ? 3.41 3.666 8.727 1 95.44 40 ALA B O 1
ATOM 1705 N N . PHE B 1 41 ? 3.697 3.285 6.543 1 97.12 41 PHE B N 1
ATOM 1706 C CA . PHE B 1 41 ? 3.213 4.59 6.105 1 97.12 41 PHE B CA 1
ATOM 1707 C C . PHE B 1 41 ? 1.756 4.789 6.508 1 97.12 41 PHE B C 1
ATOM 1709 O O . PHE B 1 41 ? 1.384 5.852 7.004 1 97.12 41 PHE B O 1
ATOM 1716 N N . HIS B 1 42 ? 0.971 3.777 6.355 1 96.44 42 HIS B N 1
ATOM 1717 C CA . HIS B 1 42 ? -0.443 3.857 6.703 1 96.44 42 HIS B CA 1
ATOM 1718 C C . HIS B 1 42 ? -0.632 3.996 8.211 1 96.44 42 HIS B C 1
ATOM 1720 O O . HIS B 1 42 ? -1.466 4.781 8.664 1 96.44 42 HIS B O 1
ATOM 1726 N N . ARG B 1 43 ? 0.178 3.273 8.969 1 94.31 43 ARG B N 1
ATOM 1727 C CA . ARG B 1 43 ? 0.13 3.416 10.422 1 94.31 43 ARG B CA 1
ATOM 1728 C C . ARG B 1 43 ? 0.506 4.832 10.844 1 94.31 43 ARG B C 1
ATOM 1730 O O . ARG B 1 43 ? -0.142 5.418 11.719 1 94.31 43 ARG B O 1
ATOM 1737 N N . TRP B 1 44 ? 1.519 5.32 10.211 1 96.75 44 TRP B N 1
ATOM 1738 C CA . TRP B 1 44 ? 1.945 6.688 10.484 1 96.75 44 TRP B CA 1
ATOM 1739 C C . TRP B 1 44 ? 0.826 7.68 10.18 1 96.75 44 TRP B C 1
ATOM 1741 O O . TRP B 1 44 ? 0.515 8.547 11.008 1 96.75 44 TRP B O 1
ATOM 1751 N N . MET B 1 45 ? 0.2 7.508 9.023 1 97.5 45 MET B N 1
ATOM 1752 C CA . MET B 1 45 ? -0.861 8.43 8.625 1 97.5 45 MET B CA 1
ATOM 1753 C C . MET B 1 45 ? -1.996 8.422 9.641 1 97.5 45 MET B C 1
ATOM 1755 O O . MET B 1 45 ? -2.51 9.484 10.016 1 97.5 45 MET B O 1
ATOM 1759 N N . GLN B 1 46 ? -2.314 7.289 10.078 1 96.5 46 GLN B N 1
ATOM 1760 C CA . GLN B 1 46 ? -3.414 7.18 11.031 1 96.5 46 GLN B CA 1
ATOM 1761 C C . GLN B 1 46 ? -3.029 7.773 12.383 1 96.5 46 GLN B C 1
ATOM 1763 O O . GLN B 1 46 ? -3.83 8.469 13.008 1 96.5 46 GLN B O 1
ATOM 1768 N N . SER B 1 47 ? -1.832 7.512 12.836 1 97 47 SER B N 1
ATOM 1769 C CA . SER B 1 47 ? -1.361 8.086 14.086 1 97 47 SER B CA 1
ATOM 1770 C C . SER B 1 47 ? -1.312 9.609 14.016 1 97 47 SER B C 1
ATOM 1772 O O . SER B 1 47 ? -1.708 10.289 14.969 1 97 47 SER B O 1
ATOM 1774 N N . CYS B 1 48 ? -0.853 10.125 12.914 1 97.5 48 CYS B N 1
ATOM 1775 C CA . CYS B 1 48 ? -0.799 11.57 12.695 1 97.5 48 CYS B CA 1
ATOM 1776 C C . CYS B 1 48 ? -2.199 12.164 12.664 1 97.5 48 CYS B C 1
ATOM 1778 O O . CYS B 1 48 ? -2.439 13.227 13.242 1 97.5 48 CYS B O 1
ATOM 1780 N N . SER B 1 49 ? -3.115 11.477 12.016 1 97.88 49 SER B N 1
ATOM 1781 C CA . SER B 1 49 ? -4.504 11.922 11.945 1 97.88 49 SER B CA 1
ATOM 1782 C C . SER B 1 49 ? -5.133 11.977 13.336 1 97.88 49 SER B C 1
ATOM 1784 O O . SER B 1 49 ? -5.816 12.945 13.672 1 97.88 49 SER B O 1
ATOM 1786 N N . THR B 1 50 ? -4.895 10.969 14.117 1 97.12 50 THR B N 1
ATOM 1787 C CA . THR B 1 50 ? -5.418 10.914 15.477 1 97.12 50 THR B CA 1
ATOM 1788 C C . THR B 1 50 ? -4.902 12.086 16.297 1 97.12 50 THR B C 1
ATOM 1790 O O . THR B 1 50 ? -5.676 12.758 16.984 1 97.12 50 THR B O 1
ATOM 1793 N N . THR B 1 51 ? -3.66 12.32 16.203 1 96.94 51 THR B N 1
ATOM 1794 C CA . THR B 1 51 ? -3.035 13.414 16.938 1 96.94 51 THR B CA 1
ATOM 1795 C C . THR B 1 51 ? -3.555 14.766 16.453 1 96.94 51 THR B C 1
ATOM 1797 O O . THR B 1 51 ? -3.611 15.727 17.234 1 96.94 51 THR B O 1
ATOM 1800 N N . SER B 1 52 ? -3.971 14.805 15.203 1 97.12 52 SER B N 1
ATOM 1801 C CA . SER B 1 52 ? -4.469 16.031 14.609 1 97.12 52 SER B CA 1
ATOM 1802 C C . SER B 1 52 ? -5.977 16.172 14.797 1 97.12 52 SER B C 1
ATOM 1804 O O . SER B 1 52 ? -6.613 17.031 14.172 1 97.12 52 SER B O 1
ATOM 1806 N N . GLY B 1 53 ? -6.605 15.273 15.578 1 96.06 53 GLY B N 1
ATOM 1807 C CA . GLY B 1 53 ? -7.98 15.469 16.016 1 96.06 53 GLY B CA 1
ATOM 1808 C C . GLY B 1 53 ? -8.977 14.633 15.234 1 96.06 53 GLY B C 1
ATOM 1809 O O . GLY B 1 53 ? -10.188 14.773 15.414 1 96.06 53 GLY B O 1
ATOM 1810 N N . MET B 1 54 ? -8.492 13.742 14.297 1 97.75 54 MET B N 1
ATOM 1811 C CA . MET B 1 54 ? -9.406 12.922 13.5 1 97.75 54 MET B CA 1
ATOM 1812 C C . MET B 1 54 ? -8.992 11.453 13.547 1 97.75 54 MET B C 1
ATOM 1814 O O . MET B 1 54 ? -8.453 10.922 12.57 1 97.75 54 MET B O 1
ATOM 1818 N N . PRO B 1 55 ? -9.344 10.742 14.609 1 96.56 55 PRO B N 1
ATOM 1819 C CA . PRO B 1 55 ? -8.938 9.344 14.766 1 96.56 55 PRO B CA 1
ATOM 1820 C C . PRO B 1 55 ? -9.719 8.398 13.867 1 96.56 55 PRO B C 1
ATOM 1822 O O . PRO B 1 55 ? -9.32 7.246 13.672 1 96.56 55 PRO B O 1
ATOM 1825 N N . GLU B 1 56 ? -10.82 8.875 13.258 1 96.25 56 GLU B N 1
ATOM 1826 C CA . GLU B 1 56 ? -11.734 7.992 12.547 1 96.25 56 GLU B CA 1
ATOM 1827 C C . GLU B 1 56 ? -11.312 7.828 11.086 1 96.25 56 GLU B C 1
ATOM 1829 O O . GLU B 1 56 ? -11.852 6.98 10.375 1 96.25 56 GLU B O 1
ATOM 1834 N N . LEU B 1 57 ? -10.328 8.617 10.633 1 98 57 LEU B N 1
ATOM 1835 C CA . LEU B 1 57 ? -10 8.633 9.211 1 98 57 LEU B CA 1
ATOM 1836 C C . LEU B 1 57 ? -9.094 7.457 8.859 1 98 57 LEU B C 1
ATOM 1838 O O . LEU B 1 57 ? -8.109 7.195 9.555 1 98 57 LEU B O 1
ATOM 1842 N N . SER B 1 58 ? -9.445 6.738 7.801 1 96.69 58 SER B N 1
ATOM 1843 C CA . SER B 1 58 ? -8.57 5.73 7.219 1 96.69 58 SER B CA 1
ATOM 1844 C C . SER B 1 58 ? -7.453 6.375 6.398 1 96.69 58 SER B C 1
ATOM 1846 O O . SER B 1 58 ? -7.523 7.562 6.078 1 96.69 58 SER B O 1
ATOM 1848 N N . PRO B 1 59 ? -6.445 5.574 6.074 1 96.94 59 PRO B N 1
ATOM 1849 C CA . PRO B 1 59 ? -5.395 6.109 5.203 1 96.94 59 PRO B CA 1
ATOM 1850 C C . PRO B 1 59 ? -5.941 6.68 3.898 1 96.94 59 PRO B C 1
ATOM 1852 O O . PRO B 1 59 ? -5.5 7.738 3.449 1 96.94 59 PRO B O 1
ATOM 1855 N N . LEU B 1 60 ? -6.926 6.043 3.322 1 96.5 60 LEU B N 1
ATOM 1856 C CA . LEU B 1 60 ? -7.527 6.551 2.094 1 96.5 60 LEU B CA 1
ATOM 1857 C C . LEU B 1 60 ? -8.234 7.883 2.344 1 96.5 60 LEU B C 1
ATOM 1859 O O . LEU B 1 60 ? -8.094 8.82 1.556 1 96.5 60 LEU B O 1
ATOM 1863 N N . ASP B 1 61 ? -8.984 7.965 3.438 1 98.31 61 ASP B N 1
ATOM 1864 C CA . ASP B 1 61 ? -9.641 9.219 3.781 1 98.31 61 ASP B CA 1
ATOM 1865 C C . ASP B 1 61 ? -8.633 10.359 3.871 1 98.31 61 ASP B C 1
ATOM 1867 O O . ASP B 1 61 ? -8.891 11.469 3.383 1 98.31 61 ASP B O 1
ATOM 1871 N N . ILE B 1 62 ? -7.527 10.055 4.496 1 98.44 62 ILE B N 1
ATOM 1872 C CA . ILE B 1 62 ? -6.477 11.047 4.711 1 98.44 62 ILE B CA 1
ATOM 1873 C C . ILE B 1 62 ? -5.895 11.484 3.371 1 98.44 62 ILE B C 1
ATOM 1875 O O . ILE B 1 62 ? -5.723 12.68 3.125 1 98.44 62 ILE B O 1
ATOM 1879 N N . MET B 1 63 ? -5.637 10.539 2.504 1 97.31 63 MET B N 1
ATOM 1880 C CA . MET B 1 63 ? -5.117 10.859 1.178 1 97.31 63 MET B CA 1
ATOM 1881 C C . MET B 1 63 ? -6.125 11.688 0.382 1 97.31 63 MET B C 1
ATOM 1883 O O . MET B 1 63 ? -5.746 12.633 -0.312 1 97.31 63 MET B O 1
ATOM 1887 N N . VAL B 1 64 ? -7.391 11.406 0.504 1 97.81 64 VAL B N 1
ATOM 1888 C CA . VAL B 1 64 ? -8.445 12.055 -0.263 1 97.81 64 VAL B CA 1
ATOM 1889 C C . VAL B 1 64 ? -8.602 13.5 0.193 1 97.81 64 VAL B C 1
ATOM 1891 O O . VAL B 1 64 ? -8.625 14.422 -0.631 1 97.81 64 VAL B O 1
ATOM 1894 N N . VAL B 1 65 ? -8.695 13.75 1.487 1 98.19 65 VAL B N 1
ATOM 1895 C CA . VAL B 1 65 ? -8.906 15.109 1.98 1 98.19 65 VAL B CA 1
ATOM 1896 C C . VAL B 1 65 ? -7.707 15.984 1.611 1 98.19 65 VAL B C 1
ATOM 1898 O O . VAL B 1 65 ? -7.875 17.141 1.237 1 98.19 65 VAL B O 1
ATOM 1901 N N . HIS B 1 66 ? -6.5 15.422 1.703 1 97 66 HIS B N 1
ATOM 1902 C CA . HIS B 1 66 ? -5.309 16.172 1.329 1 97 66 HIS B CA 1
ATOM 1903 C C . HIS B 1 66 ? -5.293 16.469 -0.167 1 97 66 HIS B C 1
ATOM 1905 O O . HIS B 1 66 ? -4.809 17.516 -0.59 1 97 66 HIS B O 1
ATOM 1911 N N . ASN B 1 67 ? -5.727 15.484 -0.946 1 96.62 67 ASN B N 1
ATOM 1912 C CA . ASN B 1 67 ? -5.809 15.711 -2.385 1 96.62 67 ASN B CA 1
ATOM 1913 C C . ASN B 1 67 ? -6.797 16.828 -2.723 1 96.62 67 ASN B C 1
ATOM 1915 O O . ASN B 1 67 ? -6.52 17.672 -3.574 1 96.62 67 ASN B O 1
ATOM 1919 N N . ILE B 1 68 ? -7.953 16.828 -2.111 1 97.31 68 ILE B N 1
ATOM 1920 C CA . ILE B 1 68 ? -8.969 17.844 -2.34 1 97.31 68 ILE B CA 1
ATOM 1921 C C . ILE B 1 68 ? -8.43 19.203 -1.904 1 97.31 68 ILE B C 1
ATOM 1923 O O . ILE B 1 68 ? -8.695 20.219 -2.557 1 97.31 68 ILE B O 1
ATOM 1927 N N . TYR B 1 69 ? -7.715 19.172 -0.824 1 96.75 69 TYR B N 1
ATOM 1928 C CA . TYR B 1 69 ? -7.16 20.406 -0.28 1 96.75 69 TYR B CA 1
ATOM 1929 C C . TYR B 1 69 ? -6.051 20.953 -1.175 1 96.75 69 TYR B C 1
ATOM 1931 O O . TYR B 1 69 ? -5.832 22.156 -1.24 1 96.75 69 TYR B O 1
ATOM 1939 N N . HIS B 1 70 ? -5.375 20.094 -1.861 1 93.06 70 HIS B N 1
ATOM 1940 C CA . HIS B 1 70 ? -4.215 20.469 -2.666 1 93.06 70 HIS B CA 1
ATOM 1941 C C . HIS B 1 70 ? -4.566 21.531 -3.689 1 93.06 70 HIS B C 1
ATOM 1943 O O . HIS B 1 70 ? -5.535 21.391 -4.441 1 93.06 70 HIS B O 1
ATOM 1949 N N . ARG B 1 71 ? -3.838 22.641 -3.732 1 90.06 71 ARG B N 1
ATOM 1950 C CA . ARG B 1 71 ? -3.941 23.797 -4.617 1 90.06 71 ARG B CA 1
ATOM 1951 C C . ARG B 1 71 ? -5.254 24.531 -4.391 1 90.06 71 ARG B C 1
ATOM 1953 O O . ARG B 1 71 ? -5.602 25.438 -5.156 1 90.06 71 ARG B O 1
ATOM 1960 N N . ASN B 1 72 ? -6.012 24.172 -3.453 1 86.25 72 ASN B N 1
ATOM 1961 C CA . ASN B 1 72 ? -7.227 24.859 -3.012 1 86.25 72 ASN B CA 1
ATOM 1962 C C . ASN B 1 72 ? -8.203 25.078 -4.164 1 86.25 72 ASN B C 1
ATOM 1964 O O . ASN B 1 72 ? -8.703 26.172 -4.359 1 86.25 72 ASN B O 1
ATOM 1968 N N . ARG B 1 73 ? -8.375 24.156 -5.008 1 91.12 73 ARG B N 1
ATOM 1969 C CA . ARG B 1 73 ? -9.352 24.141 -6.09 1 91.12 73 ARG B CA 1
ATOM 1970 C C . ARG B 1 73 ? -10.336 22.984 -5.918 1 91.12 73 ARG B C 1
ATOM 1972 O O . ARG B 1 73 ? -9.953 21.906 -5.469 1 91.12 73 ARG B O 1
ATOM 1979 N N . PRO B 1 74 ? -11.578 23.297 -6.262 1 94.31 74 PRO B N 1
ATOM 1980 C CA . PRO B 1 74 ? -12.57 22.219 -6.164 1 94.31 74 PRO B CA 1
ATOM 1981 C C . PRO B 1 74 ? -12.234 21.031 -7.059 1 94.31 74 PRO B C 1
ATOM 1983 O O . PRO B 1 74 ? -11.727 21.203 -8.164 1 94.31 74 PRO B O 1
ATOM 1986 N N . LYS B 1 75 ? -12.477 19.844 -6.59 1 96.94 75 LYS B N 1
ATOM 1987 C CA . LYS B 1 75 ? -12.164 18.625 -7.336 1 96.94 75 LYS B CA 1
ATOM 1988 C C . LYS B 1 75 ? -13.375 17.703 -7.418 1 96.94 75 LYS B C 1
ATOM 1990 O O . LYS B 1 75 ? -14.188 17.656 -6.492 1 96.94 75 LYS B O 1
ATOM 1995 N N . ARG B 1 76 ? -13.453 17.016 -8.562 1 97.12 76 ARG B N 1
ATOM 1996 C CA . ARG B 1 76 ? -14.414 15.93 -8.703 1 97.12 76 ARG B CA 1
ATOM 1997 C C . ARG B 1 76 ? -13.852 14.617 -8.156 1 97.12 76 ARG B C 1
ATOM 1999 O O . ARG B 1 76 ? -12.633 14.461 -8.062 1 97.12 76 ARG B O 1
ATOM 2006 N N . ILE B 1 77 ? -14.789 13.75 -7.805 1 97.25 77 ILE B N 1
ATOM 2007 C CA . ILE B 1 77 ? -14.391 12.438 -7.324 1 97.25 77 ILE B CA 1
ATOM 2008 C C . ILE B 1 77 ? -13.492 11.758 -8.359 1 97.25 77 ILE B C 1
ATOM 2010 O O . ILE B 1 77 ? -12.477 11.156 -8.016 1 97.25 77 ILE B O 1
ATOM 2014 N N . SER B 1 78 ? -13.797 11.875 -9.625 1 96.62 78 SER B N 1
ATOM 2015 C CA . SER B 1 78 ? -13.023 11.25 -10.695 1 96.62 78 SER B CA 1
ATOM 2016 C C . SER B 1 78 ? -11.609 11.828 -10.758 1 96.62 78 SER B C 1
ATOM 2018 O O . SER B 1 78 ? -10.648 11.102 -11.047 1 96.62 78 SER B O 1
ATOM 2020 N N . ASP B 1 79 ? -11.477 13.141 -10.516 1 95.75 79 ASP B N 1
ATOM 2021 C CA . ASP B 1 79 ? -10.172 13.797 -10.492 1 95.75 79 ASP B CA 1
ATOM 2022 C C . ASP B 1 79 ? -9.305 13.234 -9.359 1 95.75 79 ASP B C 1
ATOM 2024 O O . ASP B 1 79 ? -8.109 12.977 -9.555 1 95.75 79 ASP B O 1
ATOM 2028 N N . VAL B 1 80 ? -9.914 13.078 -8.234 1 96.12 80 VAL B N 1
ATOM 2029 C CA . VAL B 1 80 ? -9.219 12.562 -7.059 1 96.12 80 VAL B CA 1
ATOM 2030 C C . VAL B 1 80 ? -8.758 11.133 -7.309 1 96.12 80 VAL B C 1
ATOM 2032 O O . VAL B 1 80 ? -7.598 10.789 -7.059 1 96.12 80 VAL B O 1
ATOM 2035 N N . ALA B 1 81 ? -9.648 10.273 -7.824 1 95.25 81 ALA B N 1
ATOM 2036 C CA . ALA B 1 81 ? -9.328 8.883 -8.125 1 95.25 81 ALA B CA 1
ATOM 2037 C C . ALA B 1 81 ? -8.172 8.789 -9.125 1 95.25 81 ALA B C 1
ATOM 2039 O O . ALA B 1 81 ? -7.266 7.969 -8.961 1 95.25 81 ALA B O 1
ATOM 2040 N N . PHE B 1 82 ? -8.172 9.625 -10.125 1 90.75 82 PHE B N 1
ATOM 2041 C CA . PHE B 1 82 ? -7.145 9.656 -11.156 1 90.75 82 PHE B CA 1
ATOM 2042 C C . PHE B 1 82 ? -5.785 10.016 -10.562 1 90.75 82 PHE B C 1
ATOM 2044 O O . PHE B 1 82 ? -4.789 9.336 -10.82 1 90.75 82 PHE B O 1
ATOM 2051 N N . THR B 1 83 ? -5.742 11.055 -9.766 1 91.5 83 THR B N 1
ATOM 2052 C CA . THR B 1 83 ? 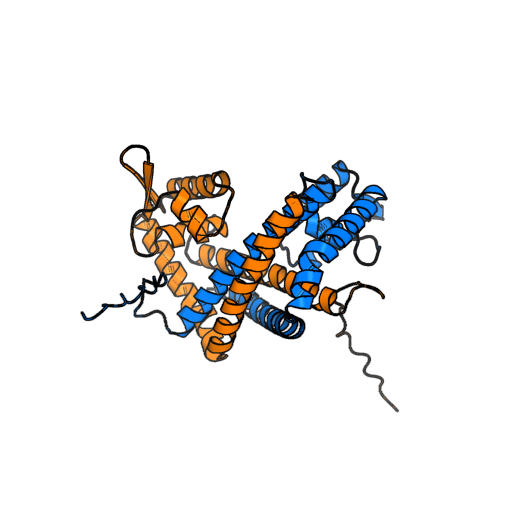-4.5 11.539 -9.172 1 91.5 83 THR B CA 1
ATOM 2053 C C . THR B 1 83 ? -3.895 10.477 -8.258 1 91.5 83 THR B C 1
ATOM 2055 O O . THR B 1 83 ? -2.672 10.328 -8.195 1 91.5 83 THR B O 1
ATOM 2058 N N . LEU B 1 84 ? -4.691 9.688 -7.547 1 90.56 84 LEU B N 1
ATOM 2059 C CA . LEU B 1 84 ? -4.223 8.688 -6.598 1 90.56 84 LEU B CA 1
ATOM 2060 C C . LEU B 1 84 ? -4.055 7.332 -7.273 1 90.56 84 LEU B C 1
ATOM 2062 O O . LEU B 1 84 ? -3.666 6.355 -6.629 1 90.56 84 LEU B O 1
ATOM 2066 N N . ASN B 1 85 ? -4.32 7.207 -8.531 1 88.69 85 ASN B N 1
ATOM 2067 C CA . ASN B 1 85 ? -4.203 5.98 -9.312 1 88.69 85 ASN B CA 1
ATOM 2068 C C . ASN B 1 85 ? -5.07 4.867 -8.734 1 88.69 85 ASN B C 1
ATOM 2070 O O . ASN B 1 85 ? -4.613 3.736 -8.57 1 88.69 85 ASN B O 1
ATOM 2074 N N . ILE B 1 86 ? -6.352 5.293 -8.383 1 89.94 86 ILE B N 1
ATOM 2075 C CA . ILE B 1 86 ? -7.336 4.34 -7.883 1 89.94 86 ILE B CA 1
ATOM 2076 C C . ILE B 1 86 ? -8.398 4.086 -8.953 1 89.94 86 ILE B C 1
ATOM 2078 O O . ILE B 1 86 ? -9.062 5.023 -9.406 1 89.94 86 ILE B O 1
ATOM 2082 N N . ASP B 1 87 ? -8.602 2.826 -9.336 1 87.12 87 ASP B N 1
ATOM 2083 C CA . ASP B 1 87 ? -9.531 2.471 -10.398 1 87.12 87 ASP B CA 1
ATOM 2084 C C . ASP B 1 87 ? -10.961 2.338 -9.867 1 87.12 87 ASP B C 1
ATOM 2086 O O . ASP B 1 87 ? -11.922 2.533 -10.602 1 87.12 87 ASP B O 1
ATOM 2090 N N . ASP B 1 88 ? -11.117 2.055 -8.617 1 90.5 88 ASP B N 1
ATOM 2091 C CA . ASP B 1 88 ? -12.43 1.829 -8.023 1 90.5 88 ASP B CA 1
ATOM 2092 C C . ASP B 1 88 ? -13.039 3.137 -7.523 1 90.5 88 ASP B C 1
ATOM 2094 O O . ASP B 1 88 ? -12.867 3.5 -6.359 1 90.5 88 ASP B O 1
ATOM 2098 N N . LEU B 1 89 ? -13.914 3.76 -8.312 1 93.81 89 LEU B N 1
ATOM 2099 C CA . LEU B 1 89 ? -14.508 5.051 -7.984 1 93.81 89 LEU B CA 1
ATOM 2100 C C . LEU B 1 89 ? -15.43 4.934 -6.777 1 93.81 89 LEU B C 1
ATOM 2102 O O . LEU B 1 89 ? -15.594 5.891 -6.02 1 93.81 89 LEU B O 1
ATOM 2106 N N . HIS B 1 90 ? -16 3.766 -6.57 1 95.5 90 HIS B N 1
ATOM 2107 C CA . HIS B 1 90 ? -16.906 3.568 -5.449 1 95.5 90 HIS B CA 1
ATOM 2108 C C . HIS B 1 90 ? -16.203 3.752 -4.113 1 95.5 90 HIS B C 1
ATOM 2110 O O . HIS B 1 90 ? -16.75 4.348 -3.188 1 95.5 90 HIS B O 1
ATOM 2116 N N . THR B 1 91 ? -14.992 3.252 -4.125 1 93.88 91 THR B N 1
ATOM 2117 C CA . THR B 1 91 ? -14.195 3.346 -2.906 1 93.88 91 THR B CA 1
ATOM 2118 C C . THR B 1 91 ? -13.852 4.801 -2.596 1 93.88 91 THR B C 1
ATOM 2120 O O . THR B 1 91 ? -13.938 5.23 -1.444 1 93.88 91 THR B O 1
ATOM 2123 N N . VAL B 1 92 ? -13.539 5.605 -3.592 1 97 92 VAL B N 1
ATOM 2124 C CA . VAL B 1 92 ? -13.211 7.02 -3.404 1 97 92 VAL B CA 1
ATOM 2125 C C . VAL B 1 92 ? -14.477 7.797 -3.043 1 97 92 VAL B C 1
ATOM 2127 O O . VAL B 1 92 ? -14.445 8.672 -2.174 1 97 92 VAL B O 1
ATOM 2130 N N . SER B 1 93 ? -15.57 7.438 -3.658 1 98.06 93 SER B N 1
ATOM 2131 C CA . SER B 1 93 ? -16.844 8.094 -3.375 1 98.06 93 SER B CA 1
ATOM 2132 C C . SER B 1 93 ? -17.25 7.906 -1.917 1 98.06 93 SER B C 1
ATOM 2134 O O . SER B 1 93 ? -17.734 8.844 -1.276 1 98.06 93 SER B O 1
ATOM 2136 N N . TYR B 1 94 ? -16.984 6.742 -1.472 1 97.81 94 TYR B N 1
ATOM 2137 C CA . TYR B 1 94 ? -17.312 6.453 -0.081 1 97.81 94 TYR B CA 1
ATOM 2138 C C . TYR B 1 94 ? -16.469 7.297 0.868 1 97.81 94 TYR B C 1
ATOM 2140 O O . TYR B 1 94 ? -16.969 7.793 1.88 1 97.81 94 TYR B O 1
ATOM 2148 N N . SER B 1 95 ? -15.273 7.402 0.554 1 98.38 95 SER B N 1
ATOM 2149 C CA . SER B 1 95 ? -14.383 8.227 1.361 1 98.38 95 SER B CA 1
ATOM 2150 C C . SER B 1 95 ? -14.828 9.688 1.365 1 98.38 95 SER B C 1
ATOM 2152 O O . SER B 1 95 ? -14.867 10.32 2.418 1 98.38 95 SER B O 1
ATOM 2154 N N . VAL B 1 96 ? -15.188 10.188 0.207 1 98.38 96 VAL B N 1
ATOM 2155 C CA . VAL B 1 96 ? -15.633 11.57 0.103 1 98.38 96 VAL B CA 1
ATOM 2156 C C . VAL B 1 96 ? -16.906 11.773 0.93 1 98.38 96 VAL B C 1
ATOM 2158 O O . VAL B 1 96 ? -17.031 12.766 1.656 1 98.38 96 VAL B O 1
ATOM 2161 N N . ARG B 1 97 ? -17.812 10.852 0.844 1 98.12 97 ARG B N 1
ATOM 2162 C CA . ARG B 1 97 ? -19.031 10.945 1.62 1 98.12 97 ARG B CA 1
ATOM 2163 C C . ARG B 1 97 ? -18.75 10.945 3.117 1 98.12 97 ARG B C 1
ATOM 2165 O O . ARG B 1 97 ? -19.375 11.672 3.879 1 98.12 97 ARG B O 1
ATOM 2172 N N . LYS B 1 98 ? -17.828 10.117 3.52 1 98.56 98 LYS B N 1
ATOM 2173 C CA . LYS B 1 98 ? -17.406 10.086 4.914 1 98.56 98 LYS B CA 1
ATOM 2174 C C . LYS B 1 98 ? -16.828 11.438 5.344 1 98.56 98 LYS B C 1
ATOM 2176 O O . LYS B 1 98 ? -17.141 11.93 6.434 1 98.56 98 LYS B O 1
ATOM 2181 N N . LEU B 1 99 ? -16.016 12.023 4.516 1 98.69 99 LEU B N 1
ATOM 2182 C CA . LEU B 1 99 ? -15.391 13.312 4.812 1 98.69 99 LEU B CA 1
ATOM 2183 C C . LEU B 1 99 ? -16.438 14.414 4.887 1 98.69 99 LEU B C 1
ATOM 2185 O O . LEU B 1 99 ? -16.312 15.344 5.688 1 98.69 99 LEU B O 1
ATOM 2189 N N . VAL B 1 100 ? -17.5 14.312 4.059 1 98.56 100 VAL B N 1
ATOM 2190 C CA . VAL B 1 100 ? -18.609 15.258 4.102 1 98.56 100 VAL B CA 1
ATOM 2191 C C . VAL B 1 100 ? -19.359 15.117 5.422 1 98.56 100 VAL B C 1
ATOM 2193 O O . VAL B 1 100 ? -19.672 16.109 6.078 1 98.56 100 VAL B O 1
ATOM 2196 N N . LYS B 1 101 ? -19.578 13.898 5.777 1 98.44 101 LYS B N 1
ATOM 2197 C CA . LYS B 1 101 ? -20.281 13.633 7.027 1 98.44 101 LYS B CA 1
ATOM 2198 C C . LYS B 1 101 ? -19.516 14.18 8.219 1 98.44 101 LYS B C 1
ATOM 2200 O O . LYS B 1 101 ? -20.109 14.664 9.188 1 98.44 101 LYS B O 1
ATOM 2205 N N . LEU B 1 102 ? -18.188 14.172 8.133 1 98.38 102 LEU B N 1
ATOM 2206 C CA . LEU B 1 102 ? -17.328 14.648 9.211 1 98.38 102 LEU B CA 1
ATOM 2207 C C . LEU B 1 102 ? -17.062 16.141 9.078 1 98.38 102 LEU B C 1
ATOM 2209 O O . LEU B 1 102 ? -16.281 16.719 9.852 1 98.38 102 LEU B O 1
ATOM 2213 N N . LYS B 1 103 ? -17.656 16.766 8.094 1 98.38 103 LYS B N 1
ATOM 2214 C CA . LYS B 1 103 ? -17.625 18.203 7.852 1 98.38 103 LYS B CA 1
ATOM 2215 C C . LYS B 1 103 ? -16.234 18.672 7.465 1 98.38 103 LYS B C 1
ATOM 2217 O O . LYS B 1 103 ? -15.875 19.828 7.668 1 98.38 103 LYS B O 1
ATOM 2222 N N . LEU B 1 104 ? -15.383 17.766 6.953 1 98.62 104 LEU B N 1
ATOM 2223 C CA . LEU B 1 104 ? -14.047 18.125 6.492 1 98.62 104 LEU B CA 1
ATOM 2224 C C . LEU B 1 104 ? -14.094 18.641 5.059 1 98.62 104 LEU B C 1
ATOM 2226 O O . LEU B 1 104 ? -13.234 19.438 4.656 1 98.62 104 LEU B O 1
ATOM 2230 N N . VAL B 1 105 ? -15.039 18.156 4.277 1 98.44 105 VAL B N 1
ATOM 2231 C CA . VAL B 1 105 ? -15.219 18.531 2.877 1 98.44 105 VAL B CA 1
ATOM 2232 C C . VAL B 1 105 ? -16.688 18.891 2.619 1 98.44 105 VAL B C 1
ATOM 2234 O O . VAL B 1 105 ? -17.578 18.453 3.352 1 98.44 105 VAL B O 1
ATOM 2237 N N . ASP B 1 106 ? -16.875 19.719 1.671 1 98.19 106 ASP B N 1
ATOM 2238 C CA . ASP B 1 106 ? -18.219 20.094 1.238 1 98.19 106 ASP B CA 1
ATOM 2239 C C . ASP B 1 106 ? -18.344 20.031 -0.283 1 98.19 106 ASP B C 1
ATOM 2241 O O . ASP B 1 106 ? -17.391 20.375 -0.998 1 98.19 106 ASP B O 1
ATOM 2245 N N . GLY B 1 107 ? -19.484 19.562 -0.738 1 97.5 107 GLY B N 1
ATOM 2246 C CA . GLY B 1 107 ? -19.719 19.406 -2.166 1 97.5 107 GLY B CA 1
ATOM 2247 C C . GLY B 1 107 ? -20.656 20.453 -2.729 1 97.5 107 GLY B C 1
ATOM 2248 O O . GLY B 1 107 ? -21.625 20.844 -2.062 1 97.5 107 GLY B O 1
ATOM 2249 N N . THR B 1 108 ? -20.375 20.938 -3.887 1 96.19 108 THR B N 1
ATOM 2250 C CA . THR B 1 108 ? -21.234 21.844 -4.625 1 96.19 108 THR B CA 1
ATOM 2251 C C . THR B 1 108 ? -21.547 21.297 -6.012 1 96.19 108 THR B C 1
ATOM 2253 O O . THR B 1 108 ? -20.641 20.922 -6.75 1 96.19 108 THR B O 1
ATOM 2256 N N . ARG B 1 109 ? -22.797 21.25 -6.293 1 95.31 109 ARG B N 1
ATOM 2257 C CA . ARG B 1 109 ? -23.203 20.766 -7.605 1 95.31 109 ARG B CA 1
ATOM 2258 C C . ARG B 1 109 ? -23.016 21.828 -8.672 1 95.31 109 ARG B C 1
ATOM 2260 O O . ARG B 1 109 ? -23.391 22.984 -8.484 1 95.31 109 ARG B O 1
ATOM 2267 N N . GLN B 1 110 ? -22.328 21.547 -9.742 1 93.12 110 GLN B N 1
ATOM 2268 C CA . GLN B 1 110 ? -22.156 22.375 -10.93 1 93.12 110 GLN B CA 1
ATOM 2269 C C . GLN B 1 110 ? -22.5 21.594 -12.195 1 93.12 110 GLN B C 1
ATOM 2271 O O . GLN B 1 110 ? -21.656 20.891 -12.75 1 93.12 110 GLN B O 1
ATOM 2276 N N . GLY B 1 111 ? -23.719 21.797 -12.742 1 93.25 111 GLY B N 1
ATOM 2277 C CA . GLY B 1 111 ? -24.188 20.984 -13.859 1 93.25 111 GLY B CA 1
ATOM 2278 C C . GLY B 1 111 ? -24.422 19.547 -13.484 1 93.25 111 GLY B C 1
ATOM 2279 O O . GLY B 1 111 ? -25.125 19.25 -12.516 1 93.25 111 GLY B O 1
ATOM 2280 N N . LYS B 1 112 ? -23.781 18.625 -14.211 1 93.5 112 LYS B N 1
ATOM 2281 C CA . LYS B 1 112 ? -23.938 17.203 -13.977 1 93.5 112 LYS B CA 1
ATOM 2282 C C . LYS B 1 112 ? -22.922 16.688 -12.969 1 93.5 112 LYS B C 1
ATOM 2284 O O . LYS B 1 112 ? -23.016 15.539 -12.516 1 93.5 112 LYS B O 1
ATOM 2289 N N . ASP B 1 113 ? -22 17.609 -12.617 1 94.81 113 ASP B N 1
ATOM 2290 C CA . ASP B 1 113 ? -20.906 17.156 -11.766 1 94.81 113 ASP B CA 1
ATOM 2291 C C . ASP B 1 113 ? -21 17.797 -10.383 1 94.81 113 ASP B C 1
ATOM 2293 O O . ASP B 1 113 ? -21.594 18.859 -10.219 1 94.81 113 ASP B O 1
ATOM 2297 N N . THR B 1 114 ? -20.562 17.078 -9.422 1 97.19 114 THR B N 1
ATOM 2298 C CA . THR B 1 114 ? -20.359 17.625 -8.078 1 97.19 114 THR B CA 1
ATOM 2299 C C . THR B 1 114 ? -18.891 17.906 -7.82 1 97.19 114 THR B C 1
ATOM 2301 O O . THR B 1 114 ? -18.031 17.047 -8.07 1 97.19 114 THR B O 1
ATOM 2304 N N . PHE B 1 115 ? -18.578 19.125 -7.359 1 97.94 115 PHE B N 1
ATOM 2305 C CA . PHE B 1 115 ? -17.219 19.531 -7 1 97.94 115 PHE B CA 1
ATOM 2306 C C . PHE B 1 115 ? -17.078 19.656 -5.488 1 97.94 115 PHE B C 1
ATOM 2308 O O . PHE B 1 115 ? -17.984 20.125 -4.809 1 97.94 115 PHE B O 1
ATOM 2315 N N . TYR B 1 116 ? -15.898 19.234 -4.977 1 98.25 116 TYR B N 1
ATOM 2316 C CA . TYR B 1 116 ? -15.703 19.203 -3.533 1 98.25 116 TYR B CA 1
ATOM 2317 C C . TYR B 1 116 ? -14.547 20.125 -3.129 1 98.25 116 TYR B C 1
ATOM 2319 O O . TYR B 1 116 ? -13.523 20.172 -3.816 1 98.25 116 TYR B O 1
ATOM 2327 N N . ASN B 1 117 ? -14.766 20.812 -2.025 1 97.81 117 ASN B N 1
ATOM 2328 C CA . ASN B 1 117 ? -13.758 21.625 -1.366 1 97.81 117 ASN B CA 1
ATOM 2329 C C . ASN B 1 117 ? -13.625 21.266 0.112 1 97.81 117 ASN B C 1
ATOM 2331 O O . ASN B 1 117 ? -14.562 20.75 0.717 1 97.81 117 ASN B O 1
ATOM 2335 N N . VAL B 1 118 ? -12.461 21.578 0.59 1 97.81 118 VAL B N 1
ATOM 2336 C CA . VAL B 1 118 ? -12.305 21.422 2.033 1 97.81 118 VAL B CA 1
ATOM 2337 C C . VAL B 1 118 ? -13.039 22.547 2.756 1 97.81 118 VAL B C 1
ATOM 2339 O O . VAL B 1 118 ? -13.086 23.688 2.262 1 97.81 118 VAL B O 1
ATOM 2342 N N . THR B 1 119 ? -13.625 22.234 3.883 1 98.12 119 THR B N 1
ATOM 2343 C CA . THR B 1 119 ? -14.211 23.234 4.762 1 98.12 119 THR B CA 1
ATOM 2344 C C . THR B 1 119 ? -13.141 23.875 5.645 1 98.12 119 THR B C 1
ATOM 2346 O O . THR B 1 119 ? -11.961 23.531 5.539 1 98.12 119 THR B O 1
ATOM 2349 N N . GLU B 1 120 ? -13.594 24.812 6.488 1 97.69 120 GLU B N 1
ATOM 2350 C CA . GLU B 1 120 ? -12.672 25.391 7.473 1 97.69 120 GLU B CA 1
ATOM 2351 C C . GLU B 1 120 ? -12.148 24.312 8.422 1 97.69 120 GLU B C 1
ATOM 2353 O O . GLU B 1 120 ? -10.977 24.344 8.812 1 97.69 120 GLU B O 1
ATOM 2358 N N . ILE B 1 121 ? -13.016 23.406 8.758 1 98.12 121 ILE B N 1
ATOM 2359 C CA . ILE B 1 121 ? -12.648 22.312 9.633 1 98.12 121 ILE B CA 1
ATOM 2360 C C . ILE B 1 121 ? -11.617 21.422 8.945 1 98.12 121 ILE B C 1
ATOM 2362 O O . ILE B 1 121 ? -10.625 21.016 9.555 1 98.12 121 ILE B O 1
ATOM 2366 N N . GLY B 1 122 ? -11.859 21.141 7.66 1 98.19 122 GLY B N 1
ATOM 2367 C CA . GLY B 1 122 ? -10.93 20.344 6.875 1 98.19 122 GLY B CA 1
ATOM 2368 C C . GLY B 1 122 ? -9.578 21.016 6.707 1 98.19 122 GLY B C 1
ATOM 2369 O O . GLY B 1 122 ? -8.539 20.344 6.781 1 98.19 122 GLY B O 1
ATOM 2370 N N . GLU B 1 123 ? -9.633 22.297 6.504 1 97.69 123 GLU B N 1
ATOM 2371 C CA . GLU B 1 123 ? -8.391 23.062 6.371 1 97.69 123 GLU B CA 1
ATOM 2372 C C . GLU B 1 123 ? -7.582 23.031 7.664 1 97.69 123 GLU B C 1
ATOM 2374 O O . GLU B 1 123 ? -6.363 22.859 7.637 1 97.69 123 GLU B O 1
ATOM 2379 N N . LYS B 1 124 ? -8.258 23.234 8.75 1 97.94 124 LYS B N 1
ATOM 2380 C CA . LYS B 1 124 ? -7.598 23.188 10.055 1 97.94 124 LYS B CA 1
ATOM 2381 C C . LYS B 1 124 ? -6.953 21.812 10.289 1 97.94 124 LYS B C 1
ATOM 2383 O O . LYS B 1 124 ? -5.812 21.734 10.742 1 97.94 124 LYS B O 1
ATOM 2388 N N . PHE B 1 125 ? -7.652 20.781 9.969 1 98.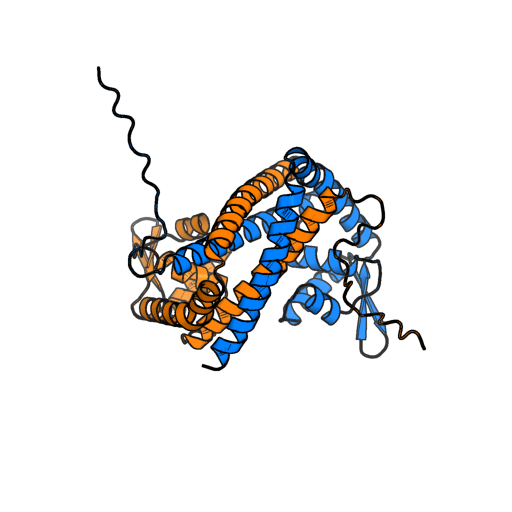19 125 PHE B N 1
ATOM 2389 C CA . PHE B 1 125 ? -7.133 19.422 10.102 1 98.19 125 PHE B CA 1
ATOM 2390 C C . PHE B 1 125 ? -5.875 19.25 9.258 1 98.19 125 PHE B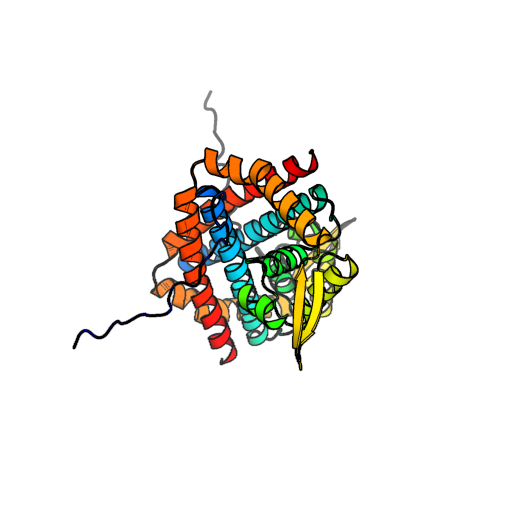 C 1
ATOM 2392 O O . PHE B 1 125 ? -4.855 18.766 9.758 1 98.19 125 PHE B O 1
ATOM 2399 N N . CYS B 1 126 ? -5.941 19.625 7.973 1 97.81 126 CYS B N 1
ATOM 2400 C CA . CYS B 1 126 ? -4.816 19.438 7.062 1 97.81 126 CYS B CA 1
ATOM 2401 C C . CYS B 1 126 ? -3.594 20.219 7.531 1 97.81 126 CYS B C 1
ATOM 2403 O O . CYS B 1 126 ? -2.467 19.719 7.441 1 97.81 126 CYS B O 1
ATOM 2405 N N . ASN B 1 127 ? -3.84 21.359 8.094 1 97.19 127 ASN B N 1
ATOM 2406 C CA . ASN B 1 127 ? -2.734 22.188 8.57 1 97.19 127 ASN B CA 1
ATOM 2407 C C . ASN B 1 127 ? -2.109 21.609 9.836 1 97.19 127 ASN B C 1
ATOM 2409 O O . ASN B 1 127 ? -0.884 21.578 9.977 1 97.19 127 ASN B O 1
ATOM 2413 N N . GLU B 1 128 ? -2.965 21.188 10.766 1 97.25 128 GLU B N 1
ATOM 2414 C CA . GLU B 1 128 ? -2.455 20.531 11.969 1 97.25 128 GLU B CA 1
ATOM 2415 C C . GLU B 1 128 ? -1.685 19.266 11.625 1 97.25 128 GLU B C 1
ATOM 2417 O O . GLU B 1 128 ? -0.622 19 12.195 1 97.25 128 GLU B O 1
ATOM 2422 N N . TYR B 1 129 ? -2.227 18.5 10.703 1 97.44 129 TYR B N 1
ATOM 2423 C CA . TYR B 1 129 ? -1.56 17.297 10.211 1 97.44 129 TYR B CA 1
ATOM 2424 C C . TYR B 1 129 ? -0.171 17.625 9.68 1 97.44 129 TYR B C 1
ATOM 2426 O O . TYR B 1 129 ? 0.804 16.938 10 1 97.44 129 TYR B O 1
ATOM 2434 N N . LYS B 1 130 ? -0.104 18.641 8.883 1 96.38 130 LYS B N 1
ATOM 2435 C CA . LYS B 1 130 ? 1.155 19.078 8.281 1 96.38 130 LYS B CA 1
ATOM 2436 C C . LYS B 1 130 ? 2.17 19.453 9.359 1 96.38 130 LYS B C 1
ATOM 2438 O O . LYS B 1 130 ? 3.35 19.109 9.25 1 96.38 130 LYS B O 1
ATOM 2443 N N . GLU B 1 131 ? 1.752 20.141 10.359 1 95.56 131 GLU B N 1
ATOM 2444 C CA . GLU B 1 131 ? 2.637 20.562 11.438 1 95.56 131 GLU B CA 1
ATOM 2445 C C . GLU B 1 131 ? 3.199 19.375 12.195 1 95.56 131 GLU B C 1
ATOM 2447 O O . GLU B 1 131 ? 4.398 19.312 12.477 1 95.56 131 GLU B O 1
ATOM 2452 N N . VAL B 1 132 ? 2.305 18.438 12.531 1 96 132 VAL B N 1
ATOM 2453 C CA . VAL B 1 132 ? 2.723 17.234 13.234 1 96 132 VAL B CA 1
ATOM 2454 C C . VAL B 1 132 ? 3.707 16.438 12.375 1 96 132 VAL B C 1
ATOM 2456 O O . VAL B 1 132 ? 4.746 15.992 12.867 1 96 132 VAL B O 1
ATOM 2459 N N . ARG B 1 133 ? 3.387 16.266 11.078 1 96.5 133 ARG B N 1
ATOM 2460 C CA . ARG B 1 133 ? 4.242 15.57 10.133 1 96.5 133 ARG B CA 1
ATOM 2461 C C . ARG B 1 133 ? 5.625 16.203 10.062 1 96.5 133 ARG B C 1
ATOM 2463 O O . ARG B 1 133 ? 6.637 15.5 10.055 1 96.5 133 ARG B O 1
ATOM 2470 N N . GLU B 1 134 ? 5.734 17.5 10.062 1 94.12 134 GLU B N 1
ATOM 2471 C CA . GLU B 1 134 ? 7.004 18.234 9.992 1 94.12 134 GLU B CA 1
ATOM 2472 C C . GLU B 1 134 ? 7.844 18 11.242 1 94.12 134 GLU B C 1
ATOM 2474 O O . GLU B 1 134 ? 9.039 17.703 11.148 1 94.12 134 GLU B O 1
ATOM 2479 N N . GLN B 1 135 ? 7.223 18.031 12.352 1 93.25 135 GLN B N 1
ATOM 2480 C CA . GLN B 1 135 ? 7.926 17.969 13.633 1 93.25 135 GLN B CA 1
ATOM 2481 C C . GLN B 1 135 ? 8.406 16.562 13.93 1 93.25 135 GLN B C 1
ATOM 2483 O O . GLN B 1 135 ? 9.5 16.375 14.477 1 93.25 135 GLN B O 1
ATOM 2488 N N . VAL B 1 136 ? 7.621 15.609 13.57 1 95 136 VAL B N 1
ATOM 2489 C CA . VAL B 1 136 ? 7.863 14.266 14.086 1 95 136 VAL B CA 1
ATOM 2490 C C . VAL B 1 136 ? 8.57 13.422 13.031 1 95 136 VAL B C 1
ATOM 2492 O O . VAL B 1 136 ? 9.391 12.555 13.359 1 95 136 VAL B O 1
ATOM 2495 N N . LEU B 1 137 ? 8.305 13.688 11.742 1 94.75 137 LEU B N 1
ATOM 2496 C CA . LEU B 1 137 ? 8.82 12.812 10.695 1 94.75 137 LEU B CA 1
ATOM 2497 C C . LEU B 1 137 ? 9.797 13.547 9.789 1 94.75 137 LEU B C 1
ATOM 2499 O O . LEU B 1 137 ? 10.945 13.133 9.648 1 94.75 137 LEU B O 1
ATOM 2503 N N . VAL B 1 138 ? 9.406 14.672 9.211 1 93.38 138 VAL B N 1
ATOM 2504 C CA . VAL B 1 138 ? 10.195 15.375 8.203 1 93.38 138 VAL B CA 1
ATOM 2505 C C . VAL B 1 138 ? 11.523 15.836 8.812 1 93.38 138 VAL B C 1
ATOM 2507 O O . VAL B 1 138 ? 12.586 15.641 8.219 1 93.38 138 VAL B O 1
ATOM 2510 N N . ASP B 1 139 ? 11.492 16.312 9.992 1 90 139 ASP B N 1
ATOM 2511 C CA . ASP B 1 139 ? 12.695 16.828 10.648 1 90 139 ASP B CA 1
ATOM 2512 C C . ASP B 1 139 ? 13.688 15.711 10.922 1 90 139 ASP B C 1
ATOM 2514 O O . ASP B 1 139 ? 14.898 15.898 10.797 1 90 139 ASP B O 1
ATOM 2518 N N . VAL B 1 140 ? 13.164 14.555 11.336 1 88.06 140 VAL B N 1
ATOM 2519 C CA . VAL B 1 140 ? 14.008 13.406 11.633 1 88.06 140 VAL B CA 1
ATOM 2520 C C . VAL B 1 140 ? 14.703 12.93 10.352 1 88.06 140 VAL B C 1
ATOM 2522 O O . VAL B 1 140 ? 15.914 12.688 10.352 1 88.06 140 VAL B O 1
ATOM 2525 N N . ILE B 1 141 ? 13.945 12.859 9.266 1 90.19 141 ILE B N 1
ATOM 2526 C CA . ILE B 1 141 ? 14.477 12.375 7.996 1 90.19 141 ILE B CA 1
ATOM 2527 C C . ILE B 1 141 ? 15.492 13.375 7.445 1 90.19 141 ILE B C 1
ATOM 2529 O O . ILE B 1 141 ? 16.5 12.984 6.855 1 90.19 141 ILE B O 1
ATOM 2533 N N . LYS B 1 142 ? 15.266 14.648 7.602 1 87.38 142 LYS B N 1
ATOM 2534 C CA . LYS B 1 142 ? 16.188 15.695 7.176 1 87.38 142 LYS B CA 1
ATOM 2535 C C . LYS B 1 142 ? 17.531 15.57 7.891 1 87.38 142 LYS B C 1
ATOM 2537 O O . LYS B 1 142 ? 18.594 15.742 7.277 1 87.38 142 LYS B O 1
ATOM 2542 N N . ARG B 1 143 ? 17.5 15.281 9.133 1 89.06 143 ARG B N 1
ATOM 2543 C CA . ARG B 1 143 ? 18.719 15.18 9.945 1 89.06 143 ARG B CA 1
ATOM 2544 C C . ARG B 1 143 ? 19.562 13.992 9.508 1 89.06 143 ARG B C 1
ATOM 2546 O O . ARG B 1 143 ? 20.797 14.039 9.578 1 89.06 143 ARG B O 1
ATOM 2553 N N . VAL B 1 144 ? 18.875 12.977 9.07 1 88.44 144 VAL B N 1
ATOM 2554 C CA . VAL B 1 144 ? 19.578 11.781 8.625 1 88.44 144 VAL B CA 1
ATOM 2555 C C . VAL B 1 144 ? 20.203 12.023 7.25 1 88.44 144 VAL B C 1
ATOM 2557 O O . VAL B 1 144 ? 21.172 11.367 6.867 1 88.44 144 VAL B O 1
ATOM 2560 N N . GLY B 1 145 ? 19.672 13 6.453 1 86.56 145 GLY B N 1
ATOM 2561 C CA . GLY B 1 145 ? 20.234 13.391 5.168 1 86.56 145 GLY B CA 1
ATOM 2562 C C . GLY B 1 145 ? 19.891 12.43 4.047 1 86.56 145 GLY B C 1
ATOM 2563 O O . GLY B 1 145 ? 20.75 12.094 3.227 1 86.56 145 GLY B O 1
ATOM 2564 N N . MET B 1 146 ? 18.672 11.992 3.926 1 86.88 146 MET B N 1
ATOM 2565 C CA . MET B 1 146 ? 18.297 10.969 2.957 1 86.88 146 MET B CA 1
ATOM 2566 C C . MET B 1 146 ? 17.547 11.586 1.781 1 86.88 146 MET B C 1
ATOM 2568 O O . MET B 1 146 ? 16.922 10.867 0.988 1 86.88 146 MET B O 1
ATOM 2572 N N . ASP B 1 147 ? 17.609 12.867 1.557 1 85.94 147 ASP B N 1
ATOM 2573 C CA . ASP B 1 147 ? 16.797 13.555 0.558 1 85.94 147 ASP B CA 1
ATOM 2574 C C . ASP B 1 147 ? 17.078 13.031 -0.845 1 85.94 147 ASP B C 1
ATOM 2576 O O . ASP B 1 147 ? 16.156 12.719 -1.602 1 85.94 147 ASP B O 1
ATOM 2580 N N . GLU B 1 148 ? 18.328 12.992 -1.161 1 86.75 148 GLU B N 1
ATOM 2581 C CA . GLU B 1 148 ? 18.703 12.547 -2.498 1 86.75 148 GLU B CA 1
ATOM 2582 C C . GLU B 1 148 ? 18.297 11.094 -2.732 1 86.75 148 GLU B C 1
ATOM 2584 O O . GLU B 1 148 ? 17.781 10.75 -3.801 1 86.75 148 GLU B O 1
ATOM 2589 N N . GLN B 1 149 ? 18.469 10.297 -1.759 1 90.62 149 GLN B N 1
ATOM 2590 C CA . GLN B 1 149 ? 18.094 8.891 -1.855 1 90.62 149 GLN B CA 1
ATOM 2591 C C . GLN B 1 149 ? 16.594 8.734 -2.043 1 90.62 149 GLN B C 1
ATOM 2593 O O . GLN B 1 149 ? 16.141 7.902 -2.834 1 90.62 149 GLN B O 1
ATOM 2598 N N . LEU B 1 150 ? 15.844 9.586 -1.375 1 94.06 150 LEU B N 1
ATOM 2599 C CA . LEU B 1 150 ? 14.383 9.539 -1.47 1 94.06 150 LEU B CA 1
ATOM 2600 C C . LEU B 1 150 ? 13.922 9.883 -2.881 1 94.06 150 LEU B C 1
ATOM 2602 O O . LEU B 1 150 ? 13.031 9.227 -3.422 1 94.06 150 LEU B O 1
ATOM 2606 N N . SER B 1 151 ? 14.523 10.844 -3.455 1 92.44 151 SER B N 1
ATOM 2607 C CA . SER B 1 151 ? 14.172 11.258 -4.809 1 92.44 151 SER B CA 1
ATOM 2608 C C . SER B 1 151 ? 14.484 10.156 -5.82 1 92.44 151 SER B C 1
ATOM 2610 O O . SER B 1 151 ? 13.703 9.906 -6.738 1 92.44 151 SER B O 1
ATOM 2612 N N . ASP B 1 152 ? 15.602 9.5 -5.625 1 91.75 152 ASP B N 1
ATOM 2613 C CA . ASP B 1 152 ? 16 8.422 -6.516 1 91.75 152 ASP B CA 1
ATOM 2614 C C . ASP B 1 152 ? 15.039 7.246 -6.426 1 91.75 152 ASP B C 1
ATOM 2616 O O . ASP B 1 152 ? 14.633 6.684 -7.449 1 91.75 152 ASP B O 1
ATOM 2620 N N . ILE B 1 153 ? 14.664 6.93 -5.238 1 94.5 153 ILE B N 1
ATOM 2621 C CA . ILE B 1 153 ? 13.758 5.812 -5.027 1 94.5 153 ILE B CA 1
ATOM 2622 C C . ILE B 1 153 ? 12.391 6.137 -5.625 1 94.5 153 ILE B C 1
ATOM 2624 O O . ILE B 1 153 ? 11.758 5.285 -6.254 1 94.5 153 ILE B O 1
ATOM 2628 N N . ALA B 1 154 ? 11.992 7.367 -5.41 1 95.44 154 ALA B N 1
ATOM 2629 C CA . ALA B 1 154 ? 10.703 7.789 -5.953 1 95.44 154 ALA B CA 1
ATOM 2630 C C . ALA B 1 154 ? 10.68 7.66 -7.473 1 95.44 154 ALA B C 1
ATOM 2632 O O . ALA B 1 154 ? 9.719 7.145 -8.047 1 95.44 154 ALA B O 1
ATOM 2633 N N . THR B 1 155 ? 11.742 8.062 -8.109 1 94.06 155 THR B N 1
ATOM 2634 C CA . THR B 1 155 ? 11.852 7.992 -9.562 1 94.06 155 THR B CA 1
ATOM 2635 C C . THR B 1 155 ? 11.812 6.543 -10.047 1 94.06 155 THR B C 1
ATOM 2637 O O . THR B 1 155 ? 11.117 6.215 -11.008 1 94.06 155 THR B O 1
ATOM 2640 N N . MET B 1 156 ? 12.492 5.746 -9.367 1 93.56 156 MET B N 1
ATOM 2641 C CA . MET B 1 156 ? 12.531 4.336 -9.734 1 93.56 156 MET B CA 1
ATOM 2642 C C . MET B 1 156 ? 11.172 3.676 -9.531 1 93.56 156 MET B C 1
ATOM 2644 O O . MET B 1 156 ? 10.727 2.885 -10.359 1 93.56 156 MET B O 1
ATOM 2648 N N . MET B 1 157 ? 10.523 4.008 -8.438 1 95.31 157 MET B N 1
ATOM 2649 C CA . MET B 1 157 ? 9.203 3.451 -8.156 1 95.31 157 MET B CA 1
ATOM 2650 C C . MET B 1 157 ? 8.195 3.873 -9.227 1 95.31 157 MET B C 1
ATOM 2652 O O . MET B 1 157 ? 7.332 3.088 -9.617 1 95.31 157 MET B O 1
ATOM 2656 N N . ARG B 1 158 ? 8.406 5.047 -9.734 1 93.62 158 ARG B N 1
ATOM 2657 C CA . ARG B 1 158 ? 7.535 5.496 -10.812 1 93.62 158 ARG B CA 1
ATOM 2658 C C . ARG B 1 158 ? 7.758 4.672 -12.078 1 93.62 158 ARG B C 1
ATOM 2660 O O . ARG B 1 158 ? 6.797 4.277 -12.742 1 93.62 158 ARG B O 1
ATOM 2667 N N . THR B 1 159 ? 8.953 4.43 -12.352 1 93.25 159 THR B N 1
ATOM 2668 C CA . THR B 1 159 ? 9.281 3.594 -13.5 1 93.25 159 THR B CA 1
ATOM 2669 C C . THR B 1 159 ? 8.727 2.186 -13.32 1 93.25 159 THR B C 1
ATOM 2671 O O . THR B 1 159 ? 8.078 1.646 -14.219 1 93.25 159 THR B O 1
ATOM 2674 N N . LEU B 1 160 ? 8.938 1.653 -12.148 1 94.88 160 LEU B N 1
ATOM 2675 C CA . LEU B 1 160 ? 8.492 0.294 -11.867 1 94.88 160 LEU B CA 1
ATOM 2676 C C . LEU B 1 160 ? 6.969 0.197 -11.922 1 94.88 160 LEU B C 1
ATOM 2678 O O . LEU B 1 160 ? 6.426 -0.81 -12.383 1 94.88 160 LEU B O 1
ATOM 2682 N N . SER B 1 161 ? 6.301 1.213 -11.383 1 95.31 161 SER B N 1
ATOM 2683 C CA . SER B 1 161 ? 4.84 1.206 -11.422 1 95.31 161 SER B CA 1
ATOM 2684 C C . SER B 1 161 ? 4.332 1.072 -12.859 1 95.31 161 SER B C 1
ATOM 2686 O O . SER B 1 161 ? 3.322 0.408 -13.102 1 95.31 161 SER B O 1
ATOM 2688 N N . GLY B 1 162 ? 5.082 1.65 -13.812 1 94 162 GLY B N 1
ATOM 2689 C CA . GLY B 1 162 ? 4.742 1.494 -15.219 1 94 162 GLY B CA 1
ATOM 2690 C C . GLY B 1 162 ? 4.852 0.06 -15.703 1 94 162 GLY B C 1
ATOM 2691 O O . GLY B 1 162 ? 3.969 -0.429 -16.422 1 94 162 GLY B O 1
ATOM 2692 N N . PHE B 1 163 ? 5.859 -0.623 -15.336 1 94.12 163 PHE B N 1
ATOM 2693 C CA . PHE B 1 163 ? 6.035 -2.021 -15.711 1 94.12 163 PHE B CA 1
ATOM 2694 C C . PHE B 1 163 ? 4.922 -2.883 -15.125 1 94.12 163 PHE B C 1
ATOM 2696 O O . PHE B 1 163 ? 4.414 -3.787 -15.789 1 94.12 163 PHE B O 1
ATOM 2703 N N . TYR B 1 164 ? 4.562 -2.605 -13.875 1 96 164 TYR B N 1
ATOM 2704 C CA . TYR B 1 164 ? 3.49 -3.359 -13.234 1 96 164 TYR B CA 1
ATOM 2705 C C . TYR B 1 164 ? 2.158 -3.115 -13.938 1 96 164 TYR B C 1
ATOM 2707 O O . TYR B 1 164 ? 1.374 -4.043 -14.133 1 96 164 TYR B O 1
ATOM 2715 N N . ASP B 1 165 ? 1.933 -1.882 -14.289 1 93.88 165 ASP B N 1
ATOM 2716 C CA . ASP B 1 165 ? 0.706 -1.562 -15.016 1 93.88 165 ASP B CA 1
ATOM 2717 C C . ASP B 1 165 ? 0.653 -2.291 -16.359 1 93.88 165 ASP B C 1
ATOM 2719 O O . ASP B 1 165 ? -0.389 -2.83 -16.734 1 93.88 165 ASP B O 1
ATOM 2723 N N . GLN B 1 166 ? 1.74 -2.279 -17.031 1 94.31 166 GLN B N 1
ATOM 2724 C CA . GLN B 1 166 ? 1.814 -2.982 -18.312 1 94.31 166 GLN B CA 1
ATOM 2725 C C . GLN B 1 166 ? 1.605 -4.48 -18.125 1 94.31 166 GLN B C 1
ATOM 2727 O O . GLN B 1 166 ? 0.898 -5.117 -18.906 1 94.31 166 GLN B O 1
ATOM 2732 N N . ALA B 1 167 ? 2.215 -4.996 -17.125 1 95.69 167 ALA B N 1
ATOM 2733 C CA . ALA B 1 167 ? 2.07 -6.422 -16.844 1 95.69 167 ALA B CA 1
ATOM 2734 C C . ALA B 1 167 ? 0.619 -6.773 -16.531 1 95.69 167 ALA B C 1
ATOM 2736 O O . ALA B 1 167 ? 0.13 -7.828 -16.938 1 95.69 167 ALA B O 1
ATOM 2737 N N . SER B 1 168 ? -0.045 -5.922 -15.781 1 95.44 168 SER B N 1
ATOM 2738 C CA . SER B 1 168 ? -1.443 -6.152 -15.438 1 95.44 168 SER B CA 1
ATOM 2739 C C . SER B 1 168 ? -2.312 -6.262 -16.688 1 95.44 168 SER B C 1
ATOM 2741 O O . SER B 1 168 ? -3.221 -7.094 -16.734 1 95.44 168 SER B O 1
ATOM 2743 N N . ARG B 1 169 ? -1.983 -5.496 -17.641 1 92.88 169 ARG B N 1
ATOM 2744 C CA . ARG B 1 169 ? -2.734 -5.527 -18.891 1 92.88 169 ARG B CA 1
ATOM 2745 C C . ARG B 1 169 ? -2.377 -6.758 -19.719 1 92.88 169 ARG B C 1
ATOM 2747 O O . ARG B 1 169 ? -3.256 -7.41 -20.281 1 92.88 169 ARG B O 1
ATOM 2754 N N . ALA B 1 170 ? -1.118 -7.074 -19.75 1 93.44 170 ALA B N 1
ATOM 2755 C CA . ALA B 1 170 ? -0.624 -8.188 -20.547 1 93.44 170 ALA B CA 1
ATOM 2756 C C . ALA B 1 170 ? -1.168 -9.516 -20.047 1 93.44 170 ALA B C 1
ATOM 2758 O O . ALA B 1 170 ? -1.519 -10.391 -20.844 1 93.44 170 ALA B O 1
ATOM 2759 N N . VAL B 1 171 ? -1.281 -9.648 -18.766 1 94 171 VAL B N 1
ATOM 2760 C CA . VAL B 1 171 ? -1.65 -10.938 -18.188 1 94 171 VAL B CA 1
ATOM 2761 C C . VAL B 1 171 ? -3.139 -11.195 -18.406 1 94 171 VAL B C 1
ATOM 2763 O O . VAL B 1 171 ? -3.566 -12.352 -18.5 1 94 171 VAL B O 1
ATOM 2766 N N . ARG B 1 172 ? -3.906 -10.188 -18.5 1 88 172 ARG B N 1
ATOM 2767 C CA . ARG B 1 172 ? -5.344 -10.32 -18.719 1 88 172 ARG B CA 1
ATOM 2768 C C . ARG B 1 172 ? -5.633 -10.781 -20.156 1 88 172 ARG B C 1
ATOM 2770 O O . ARG B 1 172 ? -6.734 -11.242 -20.453 1 88 172 ARG B O 1
ATOM 2777 N N . SER B 1 173 ? -4.652 -10.641 -21.016 1 84.25 173 SER B N 1
ATOM 2778 C CA . SER B 1 173 ? -4.816 -11.039 -22.422 1 84.25 173 SER B CA 1
ATOM 2779 C C . SER B 1 173 ? -4.383 -12.484 -22.641 1 84.25 173 SER B C 1
ATOM 2781 O O . SER B 1 173 ? -4.461 -13 -23.75 1 84.25 173 SER B O 1
ATOM 2783 N N . LEU B 1 174 ? -3.861 -13.094 -21.609 1 79.06 174 LEU B N 1
ATOM 2784 C CA . LEU B 1 174 ? -3.471 -14.492 -21.734 1 79.06 174 LEU B CA 1
ATOM 2785 C C . LEU B 1 174 ? -4.68 -15.406 -21.594 1 79.06 174 LEU B C 1
ATOM 2787 O O . LEU B 1 174 ? -5.637 -15.07 -20.891 1 79.06 174 LEU B O 1
#

Organism: NCBI:txid1219067